Protein AF-0000000079786701 (afdb_homodimer)

pLDDT: mean 85.74, std 20.13, range [27.98, 98.62]

Foldseek 3Di:
DPPPPPPPPPPPPPPPLLPCPPVLVNLLVVQCVLPVVRPQWRALVSLVVVVCLLVPVNPQKHALVSQLVSCCVPPVSCNQVSNVVQCQLPPVPPRIHHPVSSVVVQVQLVPVPPRIRGSVSRSVVRSVVVVVSCVVRVVPVVD/DPPPPPPPPPPPPPPPQLPCPPVLVNLLVVQCVLPVVRPQWRALVSLVVVVCLLVPVNPQKHALVSQLVSCCVPPVSCNQVRNVVQCQLPPVPPRIHHPVSSVVVQVQLVPVPPRIRGSVSRSVVRSVVVVVSCVVRVVVVVD

Nearest PDB structures (foldseek):
  4jwq-assembly1_C  TM=7.000E-01  e=5.163E-02  Plasmodium berghei AN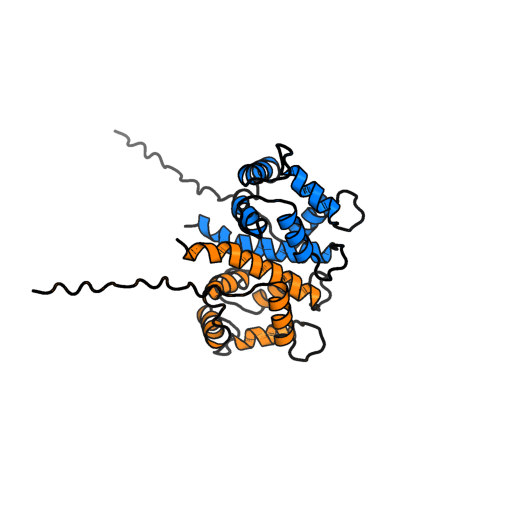KA
  3wht-assembly1_B  TM=6.500E-01  e=2.300E-01  Homo sapiens
  7eeb-assembly1_I  TM=4.963E-01  e=7.289E-02  Mus musculus
  1h4b-assembly1_A  TM=4.405E-01  e=3.454E-02  Betula pendula
  3k21-assembly1_A-2  TM=4.389E-01  e=1.029E-01  Plasmodium falciparum

Organism: Elysia chlorotica (NCBI:txid188477)

Solvent-accessible surface area (backbone atoms only — not comparable to full-atom values): 16176 Å² total; per-residue (Å²): 135,85,80,76,75,76,76,74,74,75,66,74,73,66,68,79,69,62,78,54,71,62,36,57,58,48,24,47,52,50,47,59,69,47,22,79,82,69,78,69,50,40,39,67,69,40,51,50,54,57,52,53,68,29,22,80,85,68,77,69,49,30,41,65,66,36,41,45,52,43,34,48,73,77,41,51,71,42,49,90,48,36,65,59,50,50,52,51,48,24,68,81,68,77,76,47,36,38,68,70,26,51,51,52,54,50,52,54,37,17,63,81,69,76,74,52,26,40,59,60,39,47,22,27,25,43,23,31,35,51,50,43,46,46,54,68,52,57,59,60,72,73,109,134,84,79,78,76,77,76,74,75,75,66,74,72,68,69,80,67,61,78,54,71,62,36,56,58,48,23,47,52,50,47,60,70,48,21,78,81,68,78,70,51,42,38,67,68,41,52,50,53,56,53,52,68,29,20,80,83,69,77,68,49,29,40,64,65,38,41,45,52,42,34,50,72,76,42,51,72,42,49,90,46,37,65,59,51,48,52,52,48,24,68,80,69,76,76,46,36,36,68,69,26,50,51,52,54,50,52,56,36,17,63,82,68,76,75,52,25,40,59,59,38,46,22,28,26,45,22,30,34,52,50,42,45,46,51,67,53,57,60,62,70,72,109

Structure (mmCIF, N/CA/C/O backbone):
data_AF-0000000079786701-model_v1
#
loop_
_entity.id
_entity.type
_entity.pdbx_description
1 polymer 'EF-hand domain-containing protein'
#
loop_
_atom_site.group_PDB
_atom_site.id
_atom_site.type_symbol
_atom_site.label_atom_id
_atom_site.label_alt_id
_atom_site.label_comp_id
_atom_site.label_asym_id
_atom_site.label_entity_id
_atom_site.label_seq_id
_atom_site.pdbx_PDB_ins_code
_atom_site.Cartn_x
_atom_site.Cartn_y
_atom_site.Cartn_z
_atom_site.occupancy
_atom_site.B_iso_or_equiv
_atom_site.auth_seq_id
_atom_site.auth_comp_id
_atom_site.auth_asym_id
_atom_site.auth_atom_id
_atom_site.pdbx_PDB_model_num
ATOM 1 N N . MET A 1 1 ? 54.281 -7.637 30.281 1 36.22 1 MET A N 1
ATOM 2 C CA . MET A 1 1 ? 53.406 -6.672 29.609 1 36.22 1 MET A CA 1
ATOM 3 C C . MET A 1 1 ? 52.094 -7.316 29.219 1 36.22 1 MET A C 1
ATOM 5 O O . MET A 1 1 ? 52.062 -8.25 28.406 1 36.22 1 MET A O 1
ATOM 9 N N . ASN A 1 2 ? 51.156 -7.484 30.156 1 42.94 2 ASN A N 1
ATOM 10 C CA . ASN A 1 2 ? 49.812 -8.062 30.047 1 42.94 2 ASN A CA 1
ATOM 11 C C . ASN A 1 2 ? 48.938 -7.285 29.062 1 42.94 2 ASN A C 1
ATOM 13 O O . ASN A 1 2 ? 48.719 -6.09 29.25 1 42.94 2 ASN A O 1
ATOM 17 N N . SER A 1 3 ? 48.938 -7.652 27.75 1 42.97 3 SER A N 1
ATOM 18 C CA . SER A 1 3 ? 48.062 -7.105 26.703 1 42.97 3 SER A CA 1
ATOM 19 C C . SER A 1 3 ? 46.594 -7.234 27.062 1 42.97 3 SER A C 1
ATOM 21 O O . SER A 1 3 ? 46.094 -8.344 27.25 1 42.97 3 SER A O 1
ATOM 23 N N . LEU A 1 4 ? 46.031 -6.281 27.781 1 43.69 4 LEU A N 1
ATOM 24 C CA . LEU A 1 4 ? 44.594 -6.152 28 1 43.69 4 LEU A CA 1
ATOM 25 C C . LEU A 1 4 ? 43.812 -6.168 26.688 1 43.69 4 LEU A C 1
ATOM 27 O O . LEU A 1 4 ? 44.031 -5.293 25.844 1 43.69 4 LEU A O 1
ATOM 31 N N . TYR A 1 5 ? 43.469 -7.363 26.203 1 43.34 5 TYR A N 1
ATOM 32 C CA . TYR A 1 5 ? 42.562 -7.477 25.078 1 43.34 5 TYR A CA 1
ATOM 33 C C . TYR A 1 5 ? 41.219 -6.824 25.406 1 43.34 5 TYR A C 1
ATOM 35 O O . TYR A 1 5 ? 40.594 -7.164 26.406 1 43.34 5 TYR A O 1
ATOM 43 N N . VAL A 1 6 ? 41 -5.539 25.141 1 40.78 6 VAL A N 1
ATOM 44 C CA . VAL A 1 6 ? 39.688 -4.93 25.141 1 40.78 6 VAL A CA 1
ATOM 45 C C . VAL A 1 6 ? 38.75 -5.688 24.188 1 40.78 6 VAL A C 1
ATOM 47 O O . VAL A 1 6 ? 39 -5.723 22.984 1 40.78 6 VAL A O 1
ATOM 50 N N . LEU A 1 7 ? 38.219 -6.758 24.672 1 39.03 7 LEU A N 1
ATOM 51 C CA . LEU A 1 7 ? 37.094 -7.371 23.938 1 39.03 7 LEU A CA 1
ATOM 52 C C . LEU A 1 7 ? 36.031 -6.348 23.641 1 39.03 7 LEU A C 1
ATOM 54 O O . LEU A 1 7 ? 35.375 -5.828 24.547 1 39.03 7 LEU A O 1
ATOM 58 N N . LEU A 1 8 ? 36.25 -5.57 22.609 1 38.69 8 LEU A N 1
ATOM 59 C CA . LEU A 1 8 ? 35.156 -4.734 22.094 1 38.69 8 LEU A CA 1
ATOM 60 C C . LEU A 1 8 ? 33.938 -5.578 21.766 1 38.69 8 LEU A C 1
ATOM 62 O O . LEU A 1 8 ? 33.969 -6.387 20.828 1 38.69 8 LEU A O 1
ATOM 66 N N . LEU A 1 9 ? 33.188 -5.93 22.781 1 36.59 9 LEU A N 1
ATOM 67 C CA . LEU A 1 9 ? 31.875 -6.508 22.516 1 36.59 9 LEU A CA 1
ATOM 68 C C . LEU A 1 9 ? 31.047 -5.602 21.594 1 36.59 9 LEU A C 1
ATOM 70 O O . LEU A 1 9 ? 30.719 -4.477 21.969 1 36.59 9 LEU A O 1
ATOM 74 N N . VAL A 1 10 ? 31.312 -5.68 20.328 1 40.16 10 VAL A N 1
ATOM 75 C CA . VAL A 1 10 ? 30.406 -5.078 19.359 1 40.16 10 VAL A CA 1
ATOM 76 C C . VAL A 1 10 ? 28.984 -5.574 19.625 1 40.16 10 VAL A C 1
ATOM 78 O O . VAL A 1 10 ? 28.672 -6.75 19.391 1 40.16 10 VAL A O 1
ATOM 81 N N . LEU A 1 11 ? 28.344 -5.102 20.656 1 38.28 11 LEU A N 1
ATOM 82 C CA . LEU A 1 11 ? 26.922 -5.367 20.781 1 38.28 11 LEU A CA 1
ATOM 83 C C . LEU A 1 11 ? 26.203 -5.051 19.469 1 38.28 11 LEU A C 1
ATOM 85 O O . LEU A 1 11 ? 26.438 -4.008 18.859 1 38.28 11 LEU A O 1
ATOM 89 N N . PRO A 1 12 ? 25.891 -6.047 18.719 1 39.12 12 PRO A N 1
ATOM 90 C CA . PRO A 1 12 ? 25.078 -5.715 17.547 1 39.12 12 PRO A CA 1
ATOM 91 C C . PRO A 1 12 ? 24 -4.684 17.844 1 39.12 12 PRO A C 1
ATOM 93 O O . PRO A 1 12 ? 23.312 -4.777 18.875 1 39.12 12 PRO A O 1
ATOM 96 N N . ALA A 1 13 ? 24.219 -3.463 17.578 1 38.66 13 ALA A N 1
ATOM 97 C CA . ALA A 1 13 ? 23.109 -2.504 17.578 1 38.66 13 ALA A CA 1
ATOM 98 C C . ALA A 1 13 ? 21.812 -3.168 17.172 1 38.66 13 ALA A C 1
ATOM 100 O O . ALA A 1 13 ? 21.688 -3.688 16.047 1 38.66 13 ALA A O 1
ATOM 101 N N . ALA A 1 14 ? 21.234 -3.797 18 1 39.03 14 ALA A N 1
ATOM 102 C CA . ALA A 1 14 ? 19.875 -4.234 17.688 1 39.03 14 ALA A CA 1
ATOM 103 C C . ALA A 1 14 ? 19.141 -3.193 16.844 1 39.03 14 ALA A C 1
ATOM 105 O O . ALA A 1 14 ? 18.969 -2.049 17.266 1 39.03 14 ALA A O 1
ATOM 106 N N . ALA A 1 15 ? 19.328 -3.15 15.672 1 45.16 15 ALA A N 1
ATOM 107 C CA . ALA A 1 15 ? 18.422 -2.338 14.875 1 45.16 15 ALA A CA 1
ATOM 108 C C . ALA A 1 15 ? 17.016 -2.355 15.461 1 45.16 15 ALA A C 1
ATOM 110 O O . ALA A 1 15 ? 16.453 -3.426 15.727 1 45.16 15 ALA A O 1
ATOM 111 N N . LEU A 1 16 ? 16.703 -1.586 16.469 1 44.22 16 LEU A N 1
ATOM 112 C CA . LEU A 1 16 ? 15.32 -1.495 16.953 1 44.22 16 LEU A CA 1
ATOM 113 C C . LEU A 1 16 ? 14.336 -1.661 15.805 1 44.22 16 LEU A C 1
ATOM 115 O O . LEU A 1 16 ? 14.203 -0.77 14.961 1 44.22 16 LEU A O 1
ATOM 119 N N . ALA A 1 17 ? 14.234 -2.877 15.305 1 53.47 17 ALA A N 1
ATOM 120 C CA . ALA A 1 17 ? 13.242 -3.277 14.312 1 53.47 17 ALA A CA 1
ATOM 121 C C . ALA A 1 17 ? 11.898 -2.619 14.586 1 53.47 17 ALA A C 1
ATOM 123 O O . ALA A 1 17 ? 11.422 -2.613 15.727 1 53.47 17 ALA A O 1
ATOM 124 N N . ILE A 1 18 ? 11.508 -1.43 13.977 1 59.81 18 ILE A N 1
ATOM 125 C CA . ILE A 1 18 ? 10.164 -0.871 14.055 1 59.81 18 ILE A CA 1
ATOM 126 C C . ILE A 1 18 ? 9.133 -1.998 14.023 1 59.81 18 ILE A C 1
ATOM 128 O O . ILE A 1 18 ? 9.141 -2.83 13.117 1 59.81 18 ILE A O 1
ATOM 132 N N . ASP A 1 19 ? 8.5 -2.225 15.133 1 80.38 19 ASP A N 1
ATOM 133 C CA . ASP A 1 19 ? 7.531 -3.316 15.188 1 80.38 19 ASP A CA 1
ATOM 134 C C . ASP A 1 19 ? 6.148 -2.844 14.75 1 80.38 19 ASP A C 1
ATOM 136 O O . ASP A 1 19 ? 5.293 -2.551 15.586 1 80.38 19 ASP A O 1
ATOM 140 N N . LEU A 1 20 ? 5.855 -2.709 13.477 1 87.56 20 LEU A N 1
ATOM 141 C CA . LEU A 1 20 ? 4.582 -2.273 12.914 1 87.56 20 LEU A CA 1
ATOM 142 C C . LEU A 1 20 ? 3.654 -3.463 12.688 1 87.56 20 LEU A C 1
ATOM 144 O O . LEU A 1 20 ? 2.453 -3.285 12.469 1 87.56 20 LEU A O 1
ATOM 148 N N . LYS A 1 21 ? 4.133 -4.605 12.906 1 86.69 21 LYS A N 1
ATOM 149 C CA . LYS A 1 21 ? 3.322 -5.793 12.648 1 86.69 21 LYS A CA 1
ATOM 150 C C . LYS A 1 21 ? 2.521 -6.191 13.883 1 86.69 21 LYS A C 1
ATOM 152 O O . LYS A 1 21 ? 2.986 -6.023 15.016 1 86.69 21 LYS A O 1
ATOM 157 N N . PRO A 1 22 ? 1.346 -6.754 13.711 1 90.12 22 PRO A N 1
ATOM 158 C CA . PRO A 1 22 ? 0.7 -6.863 12.398 1 90.12 22 PRO A CA 1
ATOM 159 C C . PRO A 1 22 ? 0.204 -5.516 11.875 1 90.12 22 PRO A C 1
ATOM 161 O O . PRO A 1 22 ? -0.358 -4.723 12.633 1 90.12 22 PRO A O 1
ATOM 164 N N . TYR A 1 23 ? 0.319 -5.242 10.68 1 91.62 23 TYR A N 1
ATOM 165 C CA . TYR A 1 23 ? 0.072 -3.939 10.07 1 91.62 23 TYR A CA 1
ATOM 166 C C . TYR A 1 23 ? -1.392 -3.539 10.219 1 91.62 23 TYR A C 1
ATOM 168 O O . TYR A 1 23 ? -1.705 -2.357 10.383 1 91.62 23 TYR A O 1
ATOM 176 N N . ASN A 1 24 ? -2.26 -4.531 10.172 1 91.25 24 ASN A N 1
ATOM 177 C CA . ASN A 1 24 ? -3.688 -4.242 10.266 1 91.25 24 ASN A CA 1
ATOM 178 C C . ASN A 1 24 ? -4.051 -3.65 11.625 1 91.25 24 ASN A C 1
ATOM 180 O O . ASN A 1 24 ? -4.93 -2.791 11.719 1 91.25 24 ASN A O 1
ATOM 184 N N . GLU A 1 25 ? -3.379 -4.082 12.672 1 92.44 25 GLU A N 1
ATOM 185 C CA . GLU A 1 25 ? -3.602 -3.529 14 1 92.44 25 GLU A CA 1
ATOM 186 C C . GLU A 1 25 ? -3.029 -2.119 14.117 1 92.44 25 GLU A C 1
ATOM 188 O O . GLU A 1 25 ? -3.641 -1.242 14.727 1 92.44 25 GLU A O 1
ATOM 193 N N . THR A 1 26 ? -1.89 -1.981 13.586 1 93.75 26 THR A N 1
ATOM 194 C CA . THR A 1 26 ? -1.298 -0.649 13.539 1 93.75 26 THR A CA 1
ATOM 195 C C . THR A 1 26 ? -2.217 0.328 12.812 1 93.75 26 THR A C 1
ATOM 197 O O . THR A 1 26 ? -2.465 1.435 13.297 1 93.75 26 THR A O 1
ATOM 200 N N . ALA A 1 27 ? -2.789 -0.078 11.711 1 95.56 27 ALA A N 1
ATOM 201 C CA . ALA A 1 27 ? -3.707 0.752 10.93 1 95.56 27 ALA A CA 1
ATOM 202 C C . ALA A 1 27 ? -4.969 1.067 11.727 1 95.56 27 ALA A C 1
ATOM 204 O O . ALA A 1 27 ? -5.484 2.186 11.672 1 95.56 27 ALA A O 1
ATOM 205 N N . HIS A 1 28 ? -5.414 0.09 12.445 1 94.56 28 HIS A N 1
ATOM 206 C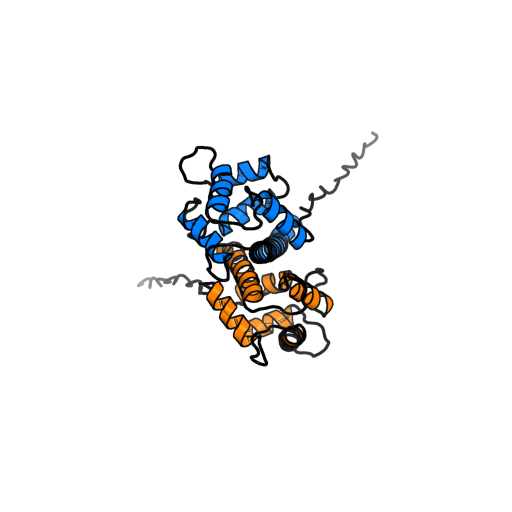 CA . HIS A 1 28 ? -6.594 0.285 13.281 1 94.56 28 HIS A CA 1
ATOM 207 C C . HIS A 1 28 ? -6.352 1.352 14.344 1 94.56 28 HIS A C 1
ATOM 209 O O . HIS A 1 28 ? -7.184 2.236 14.547 1 94.56 28 HIS A O 1
ATOM 215 N N . MET A 1 29 ? -5.242 1.28 14.992 1 94.88 29 MET A N 1
ATOM 216 C CA . MET A 1 29 ? -4.898 2.258 16.016 1 94.88 29 MET A CA 1
ATOM 217 C C . MET A 1 29 ? -4.75 3.652 15.422 1 94.88 29 MET A C 1
ATOM 219 O O . MET A 1 29 ? -5.195 4.637 16 1 94.88 29 MET A O 1
ATOM 223 N N . MET A 1 30 ? -4.141 3.703 14.297 1 96.38 30 MET A N 1
ATOM 224 C CA . MET A 1 30 ? -4 4.973 13.594 1 96.38 30 MET A CA 1
ATOM 225 C C . MET A 1 30 ? -5.367 5.574 13.281 1 96.38 30 MET A C 1
ATOM 227 O O . MET A 1 30 ? -5.551 6.789 13.375 1 96.38 30 MET A O 1
ATOM 231 N N . PHE A 1 31 ? -6.273 4.723 12.828 1 97.62 31 PHE A N 1
ATOM 232 C CA . PHE A 1 31 ? -7.625 5.188 12.539 1 97.62 31 PHE A CA 1
ATOM 233 C C . PHE A 1 31 ? -8.266 5.809 13.773 1 97.62 31 PHE A C 1
ATOM 235 O O . PHE A 1 31 ? -8.805 6.914 13.711 1 97.62 31 PHE A O 1
ATOM 242 N N . ILE A 1 32 ? -8.188 5.07 14.875 1 97.19 32 ILE A N 1
ATOM 243 C CA . ILE A 1 32 ? -8.773 5.535 16.125 1 97.19 32 ILE A CA 1
ATOM 244 C C . ILE A 1 32 ? -8.18 6.891 16.5 1 97.19 32 ILE A C 1
ATOM 246 O O . ILE A 1 32 ? -8.906 7.816 16.859 1 97.19 3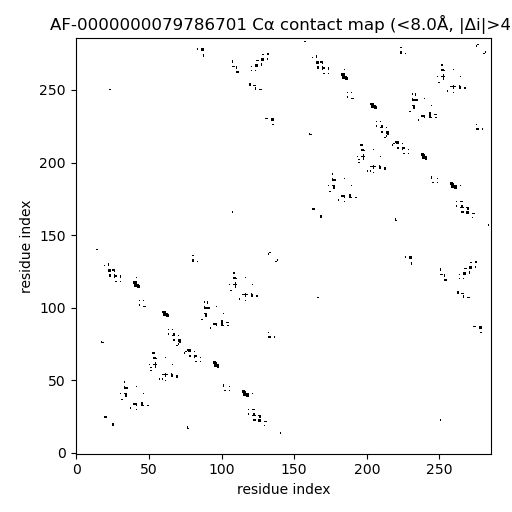2 ILE A O 1
ATOM 250 N N . GLU A 1 33 ? -6.879 7.051 16.375 1 95.75 33 GLU A N 1
ATOM 251 C CA . GLU A 1 33 ? -6.176 8.273 16.75 1 95.75 33 GLU A CA 1
ATOM 252 C C . GLU A 1 33 ? -6.531 9.422 15.82 1 95.75 33 GLU A C 1
ATOM 254 O O . GLU A 1 33 ? -6.5 10.586 16.219 1 95.75 33 GLU A O 1
ATOM 259 N N . SER A 1 34 ? -6.859 9.094 14.57 1 97.44 34 SER A N 1
ATOM 260 C CA . SER A 1 34 ? -7.098 10.133 13.578 1 97.44 34 SER A CA 1
ATOM 261 C C . SER A 1 34 ? -8.57 10.516 13.516 1 97.44 34 SER A C 1
ATOM 263 O O . SER A 1 34 ? -8.93 11.539 12.938 1 97.44 34 SER A O 1
ATOM 265 N N . ASP A 1 35 ? -9.422 9.617 14.016 1 98 35 ASP A N 1
ATOM 266 C CA . ASP A 1 35 ? -10.844 9.922 14.148 1 98 35 ASP A CA 1
ATOM 267 C C . ASP A 1 35 ? -11.094 10.844 15.336 1 98 35 ASP A C 1
ATOM 269 O O . ASP A 1 35 ? -11.586 10.398 16.375 1 98 35 ASP A O 1
ATOM 273 N N . PHE A 1 36 ? -10.906 12.086 15.117 1 97 36 PHE A N 1
ATOM 274 C CA . PHE A 1 36 ? -10.82 13.07 16.188 1 97 36 PHE A CA 1
ATOM 275 C C . PHE A 1 36 ? -12.164 13.219 16.906 1 97 36 PHE A C 1
ATOM 277 O O . PHE A 1 36 ? -12.211 13.484 18.109 1 97 36 PHE A O 1
ATOM 284 N N . ASN A 1 37 ? -13.266 13.062 16.203 1 97.75 37 ASN A N 1
ATOM 285 C CA . ASN A 1 37 ? -14.562 13.234 16.859 1 97.75 37 ASN A CA 1
ATOM 286 C C . ASN A 1 37 ? -15.172 11.891 17.25 1 97.75 37 ASN A C 1
ATOM 288 O O . ASN A 1 37 ? -16.328 11.828 17.672 1 97.75 37 ASN A O 1
ATOM 292 N N . SER A 1 38 ? -14.531 10.805 16.969 1 97.25 38 SER A N 1
ATOM 293 C CA . SER A 1 38 ? -14.859 9.453 17.406 1 97.25 38 SER A CA 1
ATOM 294 C C . SER A 1 38 ? -16.203 9.008 16.859 1 97.25 38 SER A C 1
ATOM 296 O O . SER A 1 38 ? -16.984 8.359 17.547 1 97.25 38 SER A O 1
ATOM 298 N N . ASP A 1 39 ? -16.562 9.367 15.586 1 97.75 39 ASP A N 1
ATOM 299 C CA . ASP A 1 39 ? -17.844 8.969 15.008 1 97.75 39 ASP A CA 1
ATOM 300 C C . ASP A 1 39 ? -17.672 7.766 14.086 1 97.75 39 ASP A C 1
ATOM 302 O O . ASP A 1 39 ? -18.609 7.383 13.375 1 97.75 39 ASP A O 1
ATOM 306 N N . GLY A 1 40 ? -16.484 7.289 13.969 1 96.5 40 GLY A N 1
ATOM 307 C CA . GLY A 1 40 ? -16.219 6.074 13.219 1 96.5 40 GLY A CA 1
ATOM 308 C C . GLY A 1 40 ? -15.945 6.332 11.75 1 96.5 40 GLY A C 1
ATOM 309 O O . GLY A 1 40 ? -15.922 5.398 10.938 1 96.5 40 GLY A O 1
ATOM 310 N N . MET A 1 41 ? -15.773 7.578 11.414 1 97.06 41 MET A N 1
ATOM 311 C CA . MET A 1 41 ? -15.461 7.977 10.047 1 97.06 41 MET A CA 1
ATOM 312 C C . MET A 1 41 ? -14.234 8.883 10 1 97.06 41 MET A C 1
ATOM 314 O O . MET A 1 41 ? -13.992 9.641 10.945 1 97.06 41 MET A O 1
ATOM 318 N N . PHE A 1 42 ? -13.414 8.695 8.992 1 98.25 42 PHE A N 1
ATOM 319 C CA . PHE A 1 42 ? -12.305 9.602 8.727 1 98.25 42 PHE A CA 1
ATOM 320 C C . PHE A 1 42 ? -12.648 10.57 7.605 1 98.25 42 PHE A C 1
ATOM 322 O O . PHE A 1 42 ? -12.812 10.164 6.457 1 98.25 42 PHE A O 1
ATOM 329 N N . THR A 1 43 ? -12.812 11.812 7.953 1 97.94 43 THR A N 1
ATOM 330 C CA . THR A 1 43 ? -13.266 12.836 7.016 1 97.94 43 THR A CA 1
ATOM 331 C C . THR A 1 43 ? -12.102 13.703 6.547 1 97.94 43 THR A C 1
ATOM 333 O O . THR A 1 43 ? -11.016 13.641 7.117 1 97.94 43 THR A O 1
ATOM 336 N N . ARG A 1 44 ? -12.43 14.477 5.5 1 97.5 44 ARG A N 1
ATOM 337 C CA . ARG A 1 44 ? -11.414 15.383 4.98 1 97.5 44 ARG A CA 1
ATOM 338 C C . ARG A 1 44 ? -11.008 16.406 6.035 1 97.5 44 ARG A C 1
ATOM 340 O O . ARG A 1 44 ? -9.836 16.781 6.125 1 97.5 44 ARG A O 1
ATOM 347 N N . ASP A 1 45 ? -11.93 16.875 6.832 1 97.12 45 ASP A N 1
ATOM 348 C CA . ASP A 1 45 ? -11.633 17.797 7.918 1 97.12 45 ASP A CA 1
ATOM 349 C C . ASP A 1 45 ? -10.656 17.188 8.914 1 97.12 45 ASP A C 1
ATOM 351 O O . ASP A 1 45 ? -9.75 17.859 9.414 1 97.12 45 ASP A O 1
ATOM 355 N N . GLU A 1 46 ? -10.859 15.906 9.234 1 98.31 46 GLU A N 1
ATOM 356 C CA . GLU A 1 46 ? -9.977 15.219 10.18 1 98.31 46 GLU A CA 1
ATOM 357 C C . GLU A 1 46 ? -8.586 15.023 9.594 1 98.31 46 GLU A C 1
ATOM 359 O O . GLU A 1 46 ? -7.586 15.125 10.305 1 98.31 46 GLU A O 1
ATOM 364 N N . LEU A 1 47 ? -8.539 14.797 8.266 1 98 47 LEU A N 1
ATOM 365 C CA . LEU A 1 47 ? -7.234 14.758 7.613 1 98 47 LEU A CA 1
ATOM 366 C C . LEU A 1 47 ? -6.531 16.109 7.719 1 98 47 LEU A C 1
ATOM 368 O O . LEU A 1 47 ? -5.328 16.156 7.973 1 98 47 LEU A O 1
ATOM 372 N N . ASP A 1 48 ? -7.281 17.203 7.543 1 97 48 ASP A N 1
ATOM 373 C CA . ASP A 1 48 ? -6.715 18.547 7.68 1 97 48 ASP A CA 1
ATOM 374 C C . ASP A 1 48 ? -6.117 18.75 9.07 1 97 48 ASP A C 1
ATOM 376 O O . ASP A 1 48 ? -5.059 19.359 9.211 1 97 48 ASP A O 1
ATOM 380 N N . MET A 1 49 ? -6.812 18.25 10.062 1 96.94 49 MET A N 1
ATOM 381 C CA . MET A 1 49 ? -6.328 18.375 11.43 1 96.94 49 MET A CA 1
ATOM 382 C C . MET A 1 49 ? -5.012 17.625 11.609 1 96.94 49 MET A C 1
ATOM 384 O O . MET A 1 49 ? -4.117 18.078 12.32 1 96.94 49 MET A O 1
ATOM 388 N N . VAL A 1 50 ? -4.895 16.422 11.039 1 97.25 50 VAL A N 1
ATOM 389 C CA . VAL A 1 50 ? -3.654 15.648 11.086 1 97.25 50 VAL A CA 1
ATOM 390 C C . VAL A 1 50 ? -2.508 16.484 10.516 1 97.25 50 VAL A C 1
ATOM 392 O O . VAL A 1 50 ? -1.467 16.641 11.156 1 97.25 50 VAL A O 1
ATOM 395 N N . PHE A 1 51 ? -2.697 17.062 9.383 1 97.06 51 PHE A N 1
ATOM 396 C CA . PHE A 1 51 ? -1.625 17.766 8.695 1 97.06 51 PHE A CA 1
ATOM 397 C C . PHE A 1 51 ? -1.332 19.094 9.367 1 97.06 51 PHE A C 1
ATOM 399 O O . PHE A 1 51 ? -0.211 19.609 9.297 1 97.06 51 PHE A O 1
ATOM 406 N N . LYS A 1 52 ? -2.344 19.734 9.969 1 96.44 52 LYS A N 1
ATOM 407 C CA . LYS A 1 52 ? -2.107 20.938 10.766 1 96.44 52 LYS A CA 1
ATOM 408 C C . LYS A 1 52 ? -1.12 20.656 11.898 1 96.44 52 LYS A C 1
ATOM 410 O O . LYS A 1 52 ? -0.317 21.531 12.25 1 96.44 52 LYS A O 1
ATOM 415 N N . GLY A 1 53 ? -1.202 19.453 12.414 1 96.25 53 GLY A N 1
ATOM 416 C CA . GLY A 1 53 ? -0.265 19.047 13.453 1 96.25 53 GLY A CA 1
ATOM 417 C C . GLY A 1 53 ? 1.177 19.031 12.984 1 96.25 53 GLY A C 1
ATOM 418 O O . GLY A 1 53 ? 2.094 19.281 13.766 1 96.25 53 GLY A O 1
ATOM 419 N N . TYR A 1 54 ? 1.341 18.75 11.742 1 97.69 54 TYR A N 1
ATOM 420 C CA . TYR A 1 54 ? 2.684 18.719 11.172 1 97.69 54 TYR A CA 1
ATOM 421 C C . TYR A 1 54 ? 3.201 20.141 10.938 1 97.69 54 TYR A C 1
ATOM 423 O O . TYR A 1 54 ? 4.414 20.359 10.938 1 97.69 54 TYR A O 1
ATOM 431 N N . ASP A 1 55 ? 2.338 21.047 10.57 1 97.88 55 ASP A N 1
ATOM 432 C CA . ASP A 1 55 ? 2.654 22.406 10.141 1 97.88 55 ASP A CA 1
ATOM 433 C C . ASP A 1 55 ? 2.996 23.297 11.328 1 97.88 55 ASP A C 1
ATOM 435 O O . ASP A 1 55 ? 2.195 24.141 11.727 1 97.88 55 ASP A O 1
ATOM 439 N N . THR A 1 56 ? 4.207 23.234 11.789 1 96.31 56 THR A N 1
ATOM 440 C CA . THR A 1 56 ? 4.617 23.844 13.055 1 96.31 56 THR A CA 1
ATOM 441 C C . THR A 1 56 ? 4.633 25.375 12.938 1 96.31 56 THR A C 1
ATOM 443 O O . THR A 1 56 ? 4.402 26.078 13.922 1 96.31 56 THR A O 1
ATOM 446 N N . ASN A 1 57 ? 4.891 25.969 11.758 1 97 57 ASN A N 1
ATOM 447 C CA . ASN A 1 57 ? 4.961 27.422 11.641 1 97 57 ASN A CA 1
ATOM 448 C C . ASN A 1 57 ? 3.641 28 11.148 1 97 57 ASN A C 1
ATOM 450 O O . ASN A 1 57 ? 3.531 29.219 10.945 1 97 57 ASN A O 1
ATOM 454 N N . GLY A 1 58 ? 2.629 27.203 10.812 1 96.38 58 GLY A N 1
ATOM 455 C CA . GLY A 1 58 ? 1.264 27.625 10.523 1 96.38 58 GLY A CA 1
ATOM 456 C C . GLY A 1 58 ? 1.114 28.281 9.172 1 96.38 58 GLY A C 1
ATOM 457 O O . GLY A 1 58 ? 0.17 29.047 8.953 1 96.38 58 GLY A O 1
ATOM 458 N N . ASP A 1 59 ? 2.039 28.031 8.188 1 96.88 59 ASP A N 1
ATOM 459 C CA . ASP A 1 59 ? 1.979 28.734 6.906 1 96.88 59 ASP A CA 1
ATOM 460 C C . ASP A 1 59 ? 1.158 27.953 5.887 1 96.88 59 ASP A C 1
ATOM 462 O O . ASP A 1 59 ? 1.107 28.312 4.711 1 96.88 59 ASP A O 1
ATOM 466 N N . GLY A 1 60 ? 0.645 26.859 6.266 1 95.38 60 GLY A N 1
ATOM 467 C CA . GLY A 1 60 ? -0.228 26.094 5.398 1 95.38 60 GLY A CA 1
ATOM 468 C C . GLY A 1 60 ? 0.521 25.094 4.539 1 95.38 60 GLY A C 1
ATOM 469 O O . GLY A 1 60 ? -0.09 24.344 3.773 1 95.38 60 GLY A O 1
ATOM 470 N N . ARG A 1 61 ? 1.786 25.094 4.723 1 96.56 61 ARG A N 1
ATOM 471 C CA . ARG A 1 61 ? 2.641 24.141 4.043 1 96.56 61 ARG A CA 1
ATOM 472 C C . ARG A 1 61 ? 3.473 23.344 5.039 1 96.56 61 ARG A C 1
ATOM 474 O O . ARG A 1 61 ? 3.947 23.891 6.039 1 96.56 61 ARG A O 1
ATOM 481 N N . VAL A 1 62 ? 3.537 22.016 4.758 1 98.56 62 VAL A N 1
ATOM 482 C CA . VAL A 1 62 ? 4.359 21.172 5.617 1 98.56 62 VAL A CA 1
ATOM 483 C C . VAL A 1 62 ? 5.66 20.828 4.902 1 98.56 62 VAL A C 1
ATOM 485 O O . VAL A 1 62 ? 5.648 20.172 3.855 1 98.56 62 VAL A O 1
ATOM 488 N N . THR A 1 63 ? 6.766 21.312 5.434 1 98.25 63 THR A N 1
ATOM 489 C CA . THR A 1 63 ? 8.07 20.953 4.875 1 98.25 63 THR A CA 1
ATOM 490 C C . THR A 1 63 ? 8.5 19.578 5.355 1 98.25 63 THR A C 1
ATOM 492 O O . THR A 1 63 ? 7.941 19.047 6.324 1 98.25 63 THR A O 1
ATOM 495 N N . ARG A 1 64 ? 9.453 19 4.633 1 98.25 64 ARG A N 1
ATOM 496 C CA . ARG A 1 64 ? 10.016 17.719 5.059 1 98.25 64 ARG A CA 1
ATOM 497 C C . ARG A 1 64 ? 10.531 17.797 6.492 1 98.25 64 ARG A C 1
ATOM 499 O O . ARG A 1 64 ? 10.328 16.875 7.281 1 98.25 64 ARG A O 1
ATOM 506 N N . HIS A 1 65 ? 11.203 18.891 6.781 1 98.19 65 HIS A N 1
ATOM 507 C CA . HIS A 1 65 ? 11.734 19.078 8.125 1 98.19 65 HIS A CA 1
ATOM 508 C C . HIS A 1 65 ? 10.617 19.094 9.164 1 98.19 65 HIS A C 1
ATOM 510 O O . HIS A 1 65 ? 10.727 18.453 10.211 1 98.19 65 HIS A O 1
ATOM 516 N N . GLU A 1 66 ? 9.57 19.797 8.883 1 98.62 66 GLU A N 1
ATOM 517 C CA . GLU A 1 66 ? 8.438 19.844 9.805 1 98.62 66 GLU A CA 1
ATOM 518 C C . GLU A 1 66 ? 7.863 18.438 10.039 1 98.62 66 GLU A C 1
ATOM 520 O O . GLU A 1 66 ? 7.613 18.047 11.18 1 98.62 66 GLU A O 1
ATOM 525 N N . TYR A 1 67 ? 7.691 17.75 8.992 1 98.56 67 TYR A N 1
ATOM 526 C CA . TYR A 1 67 ? 7.086 16.438 9.094 1 98.56 67 TYR A CA 1
ATOM 527 C C . TYR A 1 67 ? 7.996 15.477 9.852 1 98.56 67 TYR A C 1
ATOM 529 O O . TYR A 1 67 ? 7.559 14.797 10.781 1 98.56 67 TYR A O 1
ATOM 537 N N . THR A 1 68 ? 9.281 15.414 9.453 1 98 68 THR A N 1
ATOM 538 C CA . THR A 1 68 ? 10.188 14.445 10.062 1 98 68 THR A CA 1
ATOM 539 C C . THR A 1 68 ? 10.445 14.797 11.523 1 98 68 THR A C 1
ATOM 541 O O . THR A 1 68 ? 10.625 13.906 12.359 1 98 68 THR A O 1
ATOM 544 N N . SER A 1 69 ? 10.445 16.109 11.867 1 98.06 69 SER A N 1
ATOM 545 C CA . SER A 1 69 ? 10.562 16.516 13.266 1 98.06 69 SER A CA 1
ATOM 546 C C . SER A 1 69 ? 9.352 16.078 14.078 1 98.06 69 SER A C 1
ATOM 548 O O . SER A 1 69 ? 9.492 15.625 15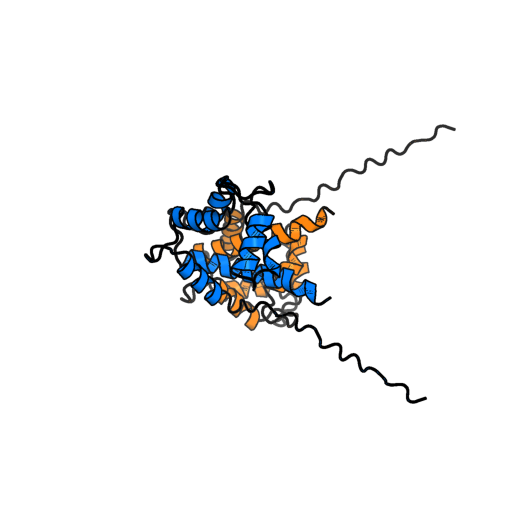.211 1 98.06 69 SER A O 1
ATOM 550 N N . TYR A 1 70 ? 8.172 16.234 13.484 1 97.56 70 TYR A N 1
ATOM 551 C CA . TYR A 1 70 ? 6.945 15.781 14.141 1 97.56 70 TYR A CA 1
ATOM 552 C C . TYR A 1 70 ? 7 14.281 14.422 1 97.56 70 TYR A C 1
ATOM 554 O O . TYR A 1 70 ? 6.676 13.836 15.523 1 97.56 70 TYR A O 1
ATOM 562 N N . VAL A 1 71 ? 7.414 13.531 13.422 1 96.5 71 VAL A N 1
ATOM 563 C CA . VAL A 1 71 ? 7.5 12.086 13.547 1 96.5 71 VAL A CA 1
ATOM 564 C C . VAL A 1 71 ? 8.469 11.719 14.672 1 96.5 71 VAL A C 1
ATOM 566 O O . VAL A 1 71 ? 8.156 10.898 15.531 1 96.5 71 VAL A O 1
ATOM 569 N N . ASP A 1 72 ? 9.586 12.352 14.703 1 96.12 72 ASP A N 1
ATOM 570 C CA . ASP A 1 72 ? 10.602 12.07 15.703 1 96.12 72 ASP A CA 1
ATOM 571 C C . ASP A 1 72 ? 10.078 12.336 17.109 1 96.12 72 ASP A C 1
ATOM 573 O O . ASP A 1 72 ? 10.414 11.609 18.062 1 96.12 72 ASP A O 1
ATOM 577 N N . LEU A 1 73 ? 9.289 13.32 17.234 1 95.75 73 LEU A N 1
ATOM 578 C CA . LEU A 1 73 ? 8.789 13.734 18.547 1 95.75 73 LEU A CA 1
ATOM 579 C C . LEU A 1 73 ? 7.621 12.859 18.984 1 95.75 73 LEU A C 1
ATOM 581 O O . LEU A 1 73 ? 7.531 12.477 20.156 1 95.75 73 LEU A O 1
ATOM 585 N N . HIS A 1 74 ? 6.73 12.477 18.109 1 93.88 74 HIS A N 1
ATOM 586 C CA . HIS A 1 74 ? 5.457 11.891 18.516 1 93.88 74 HIS A CA 1
ATOM 587 C C . HIS A 1 74 ? 5.418 10.398 18.188 1 93.88 74 HIS A C 1
ATOM 589 O O . HIS A 1 74 ? 4.699 9.641 18.844 1 93.88 74 HIS A O 1
ATOM 595 N N . THR A 1 75 ? 6.09 10.008 17.141 1 92.12 75 THR A N 1
ATOM 596 C CA . THR A 1 75 ? 6.105 8.609 16.719 1 92.12 75 THR A CA 1
ATOM 597 C C . THR A 1 75 ? 7.508 8.195 16.281 1 92.12 75 THR A C 1
ATOM 599 O O . THR A 1 75 ? 7.719 7.82 15.117 1 92.12 75 THR A O 1
ATOM 602 N N . PRO A 1 76 ? 8.461 8.117 17.219 1 91.38 76 PRO A N 1
ATOM 603 C CA . PRO A 1 76 ? 9.852 7.855 16.859 1 91.38 76 PRO A CA 1
ATOM 604 C C . PRO A 1 76 ? 10.055 6.5 16.188 1 91.38 76 PRO A C 1
ATOM 606 O O . PRO A 1 76 ? 11.031 6.305 15.453 1 91.38 76 PRO A O 1
ATOM 609 N N . THR A 1 77 ? 9.156 5.586 16.359 1 87.81 77 THR A N 1
ATOM 610 C CA . THR A 1 77 ? 9.234 4.27 15.742 1 87.81 77 THR A CA 1
ATOM 611 C C . THR A 1 77 ? 9.172 4.387 14.219 1 87.81 77 THR A C 1
ATOM 613 O O . THR A 1 77 ? 9.586 3.475 13.5 1 87.81 77 THR A O 1
ATOM 616 N N . LEU A 1 78 ? 8.695 5.512 13.719 1 92.25 78 LEU A N 1
ATOM 617 C CA . LEU A 1 78 ? 8.562 5.711 12.281 1 92.25 78 LEU A CA 1
ATOM 618 C C . LEU A 1 78 ? 9.719 6.547 11.734 1 92.25 78 LEU A C 1
ATOM 620 O O . LEU A 1 78 ? 9.719 6.918 10.562 1 92.25 78 LEU A O 1
ATOM 624 N N . HIS A 1 79 ? 10.727 6.785 12.547 1 92.12 79 HIS A N 1
ATOM 625 C CA . HIS A 1 79 ? 11.836 7.637 12.141 1 92.12 79 HIS A CA 1
ATOM 626 C C . HIS A 1 79 ? 12.43 7.176 10.812 1 92.12 79 HIS A C 1
ATOM 628 O O . HIS A 1 79 ? 12.586 7.973 9.883 1 92.12 79 HIS A O 1
ATOM 634 N N . ASP A 1 80 ? 12.656 5.855 10.695 1 90.06 80 ASP A N 1
ATOM 635 C CA . ASP A 1 80 ? 13.352 5.312 9.531 1 90.06 80 ASP A CA 1
ATOM 636 C C . ASP A 1 80 ? 12.477 5.395 8.281 1 90.06 80 ASP A C 1
ATOM 638 O O . ASP A 1 80 ? 12.977 5.32 7.16 1 90.06 80 ASP A O 1
ATOM 642 N N . LEU A 1 81 ? 11.195 5.539 8.469 1 93.12 81 LEU A N 1
ATOM 643 C CA . LEU A 1 81 ? 10.273 5.516 7.336 1 93.12 81 LEU A CA 1
ATOM 644 C C . LEU A 1 81 ? 9.766 6.918 7.02 1 93.12 81 LEU A C 1
ATOM 646 O O . LEU A 1 81 ? 9.102 7.129 6.004 1 93.12 81 LEU A O 1
ATOM 650 N N . SER A 1 82 ? 10.148 7.895 7.801 1 95.31 82 SER A N 1
ATOM 651 C CA . SER A 1 82 ? 9.508 9.203 7.742 1 95.31 82 SER A CA 1
ATOM 652 C C . SER A 1 82 ? 9.789 9.898 6.414 1 95.31 82 SER A C 1
ATOM 654 O O . SER A 1 82 ? 8.914 10.562 5.855 1 95.31 82 SER A O 1
ATOM 656 N N . HIS A 1 83 ? 10.977 9.742 5.852 1 94.81 83 HIS A N 1
ATOM 657 C CA . HIS A 1 83 ? 11.297 10.391 4.586 1 94.81 83 HIS A CA 1
ATOM 658 C C . HIS A 1 83 ? 10.547 9.75 3.426 1 94.81 83 HIS A C 1
ATOM 660 O O . HIS A 1 83 ? 10.07 10.445 2.527 1 94.81 83 HIS A O 1
ATOM 666 N N . ALA A 1 84 ? 10.453 8.43 3.438 1 93.5 84 ALA A N 1
ATOM 667 C CA . ALA A 1 84 ? 9.695 7.73 2.406 1 93.5 84 ALA A CA 1
ATOM 668 C C . ALA A 1 84 ? 8.211 8.07 2.49 1 93.5 84 ALA A C 1
ATOM 670 O O . ALA A 1 84 ? 7.551 8.242 1.466 1 93.5 84 ALA A O 1
ATOM 671 N N . LEU A 1 85 ? 7.688 8.148 3.721 1 95.88 85 LEU A N 1
ATOM 672 C CA . LEU A 1 85 ? 6.297 8.531 3.918 1 95.88 85 LEU A CA 1
ATOM 673 C C . LEU A 1 85 ? 6.039 9.938 3.379 1 95.88 85 LEU A C 1
ATOM 675 O O . LEU A 1 85 ? 5.035 10.172 2.701 1 95.88 85 LEU A O 1
ATOM 679 N N . TYR A 1 86 ? 6.973 10.852 3.656 1 97.31 86 TYR A N 1
ATOM 680 C CA . TYR A 1 86 ? 6.852 12.203 3.129 1 97.31 86 TYR A CA 1
ATOM 681 C C . TYR A 1 86 ? 6.781 12.195 1.606 1 97.31 86 TYR A C 1
ATOM 683 O O . TYR A 1 86 ? 5.965 12.906 1.013 1 97.31 86 TYR A O 1
ATOM 691 N N . ASP A 1 87 ? 7.617 11.391 0.99 1 95.12 87 ASP A N 1
ATOM 692 C CA . ASP A 1 87 ? 7.641 11.305 -0.467 1 95.12 87 ASP A CA 1
ATOM 693 C C . ASP A 1 87 ? 6.32 10.758 -1.008 1 95.12 87 ASP A C 1
ATOM 695 O O . ASP A 1 87 ? 5.855 11.18 -2.068 1 95.12 87 ASP A O 1
ATOM 699 N N . ILE A 1 88 ? 5.754 9.859 -0.341 1 94.56 88 ILE A N 1
ATOM 700 C CA . ILE A 1 88 ? 4.484 9.258 -0.749 1 94.56 88 ILE A CA 1
ATOM 701 C C . ILE A 1 88 ? 3.359 10.273 -0.591 1 94.56 88 ILE A C 1
ATOM 703 O O . ILE A 1 88 ? 2.457 10.352 -1.43 1 94.56 88 ILE A O 1
ATOM 707 N N . TYR A 1 89 ? 3.414 11.102 0.503 1 96.94 89 TYR A N 1
ATOM 708 C CA . TYR A 1 89 ? 2.412 12.133 0.718 1 96.94 89 TYR A CA 1
ATOM 709 C C . TYR A 1 89 ? 2.523 13.227 -0.337 1 96.94 89 TYR A C 1
ATOM 711 O O . TYR A 1 89 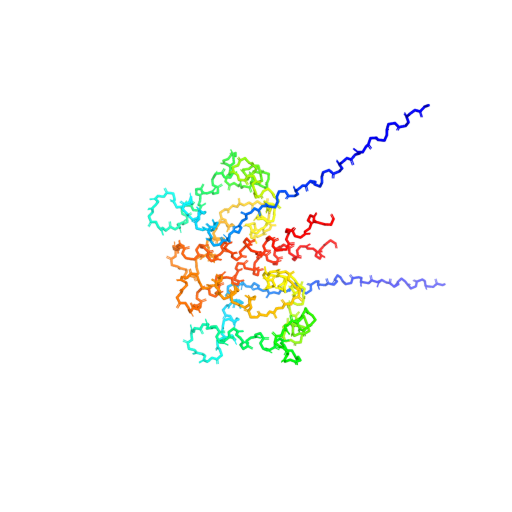? 1.515 13.805 -0.757 1 96.94 89 TYR A O 1
ATOM 719 N N . ASP A 1 90 ? 3.791 13.562 -0.689 1 96.5 90 ASP A N 1
ATOM 720 C CA . ASP A 1 90 ? 4.055 14.609 -1.673 1 96.5 90 ASP A CA 1
ATOM 721 C C . ASP A 1 90 ? 3.725 14.125 -3.084 1 96.5 90 ASP A C 1
ATOM 723 O O . ASP A 1 90 ? 4.625 13.891 -3.891 1 96.5 90 ASP A O 1
ATOM 727 N N . SER A 1 91 ? 2.498 14.125 -3.422 1 90.81 91 SER A N 1
ATOM 728 C CA . SER A 1 91 ? 1.96 13.461 -4.609 1 90.81 91 SER A CA 1
ATOM 729 C C . SER A 1 91 ? 2.436 14.148 -5.887 1 90.81 91 SER A C 1
ATOM 731 O O . SER A 1 91 ? 2.576 13.508 -6.926 1 90.81 91 SER A O 1
ATOM 733 N N . ASP A 1 92 ? 2.652 15.43 -5.867 1 91.38 92 ASP A N 1
ATOM 734 C CA . ASP A 1 92 ? 3.07 16.125 -7.082 1 91.38 92 ASP A CA 1
ATOM 735 C C . ASP A 1 92 ? 4.574 16.391 -7.074 1 91.38 92 ASP A C 1
ATOM 737 O O . ASP A 1 92 ? 5.086 17.094 -7.938 1 91.38 92 ASP A O 1
ATOM 741 N N . ASN A 1 93 ? 5.289 15.977 -6.074 1 92.44 93 ASN A N 1
ATOM 742 C CA . ASN A 1 93 ? 6.742 16.016 -5.957 1 92.44 93 ASN A CA 1
ATOM 743 C C . ASN A 1 93 ? 7.27 17.453 -5.996 1 92.44 93 ASN A C 1
ATOM 745 O O . ASN A 1 93 ? 8.289 17.719 -6.637 1 92.44 93 ASN A O 1
ATOM 749 N N . ASP A 1 94 ? 6.562 18.359 -5.348 1 95.31 94 ASP A N 1
ATOM 750 C CA . ASP A 1 94 ? 7.016 19.75 -5.352 1 95.31 94 ASP A CA 1
ATOM 751 C C . ASP A 1 94 ? 7.695 20.109 -4.031 1 95.31 94 ASP A C 1
ATOM 753 O O . ASP A 1 94 ? 7.848 21.281 -3.707 1 95.31 94 ASP A O 1
ATOM 757 N N . HIS A 1 95 ? 7.988 19.078 -3.15 1 94.62 95 HIS A N 1
ATOM 758 C CA . HIS A 1 95 ? 8.82 19.156 -1.954 1 94.62 95 HIS A CA 1
ATOM 759 C C . HIS A 1 95 ? 8.102 19.906 -0.835 1 94.62 95 HIS A C 1
ATOM 761 O O . HIS A 1 95 ? 8.75 20.438 0.07 1 94.62 95 HIS A O 1
ATOM 767 N N . HIS A 1 96 ? 6.867 20.094 -0.874 1 96.12 96 HIS A N 1
ATOM 768 C CA . HIS A 1 96 ? 6.059 20.5 0.272 1 96.12 96 HIS A CA 1
ATOM 769 C C . HIS A 1 96 ? 4.695 19.828 0.245 1 96.12 96 HIS A C 1
ATOM 771 O O . HIS A 1 96 ? 4.219 19.406 -0.816 1 96.12 96 HIS A O 1
ATOM 777 N N . LEU A 1 97 ? 4.113 19.609 1.379 1 98.38 97 LEU A N 1
ATOM 778 C CA . LEU A 1 97 ? 2.756 19.094 1.49 1 98.38 97 LEU A CA 1
ATOM 779 C C . LEU A 1 97 ? 1.751 20.219 1.684 1 98.38 97 LEU A C 1
ATOM 781 O O . LEU A 1 97 ? 1.931 21.078 2.553 1 98.38 97 LEU A O 1
ATOM 785 N N . ASP A 1 98 ? 0.797 20.312 0.841 1 97.31 98 ASP A N 1
ATOM 786 C CA . ASP A 1 98 ? -0.278 21.297 0.945 1 97.31 98 ASP A CA 1
ATOM 787 C C . ASP A 1 98 ? -1.632 20.656 0.632 1 97.31 98 ASP A C 1
ATOM 789 O O . ASP A 1 98 ? -1.756 19.438 0.597 1 97.31 98 ASP A O 1
ATOM 793 N N . LYS A 1 99 ? -2.59 21.484 0.474 1 95.75 99 LYS A N 1
ATOM 794 C CA . LYS A 1 99 ? -3.963 21.016 0.322 1 95.75 99 LYS A CA 1
ATOM 795 C C . LYS A 1 99 ? -4.09 20.062 -0.871 1 95.75 99 LYS A C 1
ATOM 797 O O . LYS A 1 99 ? -4.852 19.094 -0.823 1 95.75 99 LYS A O 1
ATOM 802 N N . HIS A 1 100 ? -3.428 20.375 -1.943 1 96.19 100 HIS A N 1
ATOM 803 C CA . HIS A 1 100 ? -3.473 19.516 -3.117 1 96.19 100 HIS A CA 1
ATOM 804 C C . HIS A 1 100 ? -3.039 18.094 -2.773 1 96.19 100 HIS A C 1
ATOM 806 O O . HIS A 1 100 ? -3.703 17.125 -3.156 1 96.19 100 HIS A O 1
ATOM 812 N N . ASP A 1 101 ? -1.937 17.906 -2.027 1 97.5 101 ASP A N 1
ATOM 813 C CA . ASP A 1 101 ? -1.428 16.609 -1.611 1 97.5 101 ASP A CA 1
ATOM 814 C C . ASP A 1 101 ? -2.416 15.898 -0.682 1 97.5 101 ASP A C 1
ATOM 816 O O . ASP A 1 101 ? -2.648 14.695 -0.812 1 97.5 101 ASP A O 1
ATOM 820 N N . TYR A 1 102 ? -3.068 16.688 0.202 1 96.94 102 TYR A N 1
ATOM 821 C CA . TYR A 1 102 ? -4.035 16.125 1.142 1 96.94 102 TYR A CA 1
ATOM 822 C C . TYR A 1 102 ? -5.25 15.57 0.408 1 96.94 102 TYR A C 1
ATOM 824 O O . TYR A 1 102 ? -5.738 14.484 0.746 1 96.94 102 TYR A O 1
ATOM 832 N N . ASP A 1 103 ? -5.66 16.328 -0.553 1 95.69 103 ASP A N 1
ATOM 833 C CA . ASP A 1 103 ? -6.824 15.914 -1.33 1 95.69 103 ASP A CA 1
ATOM 834 C C . ASP A 1 103 ? -6.562 14.594 -2.051 1 95.69 103 ASP A C 1
ATOM 836 O O . ASP A 1 103 ? -7.422 13.711 -2.064 1 95.69 103 ASP A O 1
ATOM 840 N N . LEU A 1 104 ? -5.422 14.516 -2.613 1 93.88 104 LEU A N 1
ATOM 841 C CA . LEU A 1 104 ? -5.082 13.305 -3.355 1 93.88 104 LEU A CA 1
ATOM 842 C C . LEU A 1 104 ? -4.941 12.109 -2.414 1 93.88 104 LEU A C 1
ATOM 844 O O . LEU A 1 104 ? -5.383 11.008 -2.732 1 93.88 104 LEU A O 1
ATOM 848 N N . LEU A 1 105 ? -4.309 12.289 -1.283 1 95.56 105 LEU A N 1
ATOM 849 C CA . LEU A 1 105 ? -4.199 11.234 -0.281 1 95.56 105 LEU A CA 1
ATOM 850 C C . LEU A 1 105 ? -5.582 10.758 0.156 1 95.56 105 LEU A C 1
ATOM 852 O O . LEU A 1 105 ? -5.828 9.547 0.227 1 95.56 105 LEU A O 1
ATOM 856 N N . PHE A 1 106 ? -6.445 11.711 0.423 1 97.12 106 PHE A N 1
ATOM 857 C CA . PHE A 1 106 ? -7.801 11.391 0.854 1 97.12 106 PHE A CA 1
ATOM 858 C C . PHE A 1 106 ? -8.539 10.594 -0.219 1 97.12 106 PHE A C 1
ATOM 860 O O . PHE A 1 106 ? -9.164 9.578 0.076 1 97.12 106 PHE A O 1
ATOM 867 N N . ALA A 1 107 ? -8.422 11.039 -1.441 1 93.69 107 ALA A N 1
ATOM 868 C CA . ALA A 1 107 ? -9.094 10.383 -2.562 1 93.69 107 ALA A CA 1
ATOM 869 C C . ALA A 1 107 ? -8.594 8.961 -2.75 1 93.69 107 ALA A C 1
ATOM 871 O O . ALA A 1 107 ? -9.359 8.07 -3.135 1 93.69 107 ALA A O 1
ATOM 872 N N . THR A 1 108 ? -7.363 8.766 -2.504 1 92.81 108 THR A N 1
ATOM 873 C CA . THR A 1 108 ? -6.781 7.438 -2.652 1 92.81 108 THR A CA 1
ATOM 874 C C . THR A 1 108 ? -7.379 6.465 -1.639 1 92.81 108 THR A C 1
ATOM 876 O O . THR A 1 108 ? -7.641 5.305 -1.961 1 92.81 108 THR A O 1
ATOM 879 N N . MET A 1 109 ? -7.594 6.906 -0.458 1 94.5 109 MET A N 1
ATOM 880 C CA . MET A 1 109 ? -8.164 6.059 0.585 1 94.5 109 MET A CA 1
ATOM 881 C C . MET A 1 109 ? -9.664 5.875 0.381 1 94.5 109 MET A C 1
ATOM 883 O O . MET A 1 109 ? -10.203 4.805 0.659 1 94.5 109 MET A O 1
ATOM 887 N N . ASP A 1 110 ? -10.273 6.973 -0.086 1 93.31 110 ASP A N 1
ATOM 888 C CA . ASP A 1 110 ? -11.711 6.953 -0.301 1 93.31 110 ASP A CA 1
ATOM 889 C C . ASP A 1 110 ? -12.07 6.195 -1.578 1 93.31 110 ASP A C 1
ATOM 891 O O . ASP A 1 110 ? -12.484 6.801 -2.57 1 93.31 110 ASP A O 1
ATOM 895 N N . ALA A 1 111 ? -12.086 4.945 -1.501 1 82.06 111 ALA A N 1
ATOM 896 C CA . ALA A 1 111 ? -12.141 4.055 -2.658 1 82.06 111 ALA A CA 1
ATOM 897 C C . ALA A 1 111 ? -13.484 4.18 -3.379 1 82.06 111 ALA A C 1
ATOM 899 O O . ALA A 1 111 ? -13.555 4.02 -4.602 1 82.06 111 ALA A O 1
ATOM 900 N N . ASP A 1 112 ? -14.516 4.402 -2.637 1 84.12 112 ASP A N 1
ATOM 901 C CA . ASP A 1 112 ? -15.812 4.465 -3.295 1 84.12 112 ASP A CA 1
ATOM 902 C C . ASP A 1 112 ? -16.188 5.91 -3.617 1 84.12 112 ASP A C 1
ATOM 904 O O . ASP A 1 112 ? -17.297 6.172 -4.09 1 84.12 112 ASP A O 1
ATOM 908 N N . SER A 1 113 ? -15.352 6.859 -3.266 1 90.62 113 SER A N 1
ATOM 909 C CA . SER A 1 113 ? -15.477 8.273 -3.611 1 90.62 113 SER A CA 1
ATOM 910 C C . SER A 1 113 ? -16.781 8.859 -3.066 1 90.62 113 SER A C 1
ATOM 912 O O . SER A 1 113 ? -17.453 9.641 -3.748 1 90.62 113 SER A O 1
ATOM 914 N N . ASP A 1 114 ? -17.156 8.445 -1.896 1 93.19 114 ASP A N 1
ATOM 915 C CA . ASP A 1 114 ? -18.391 8.977 -1.317 1 93.19 114 ASP A CA 1
ATOM 916 C C . ASP A 1 114 ? -18.094 10.109 -0.333 1 93.19 114 ASP A C 1
ATOM 918 O O . ASP A 1 114 ? -18.984 10.578 0.368 1 93.19 114 ASP A O 1
ATOM 922 N N . GLY A 1 115 ? -16.875 10.461 -0.213 1 94.62 115 GLY A N 1
ATOM 923 C CA . GLY A 1 115 ? -16.484 11.609 0.59 1 94.62 115 GLY A CA 1
ATOM 924 C C . GLY A 1 115 ? -16.156 11.242 2.027 1 94.62 115 GLY A C 1
ATOM 925 O O . GLY A 1 115 ? -15.875 12.125 2.844 1 94.62 115 GLY A O 1
ATOM 926 N N . ILE A 1 116 ? -16.281 10.008 2.344 1 95.94 116 ILE A N 1
ATOM 927 C CA . ILE A 1 116 ? -15.953 9.508 3.676 1 95.94 116 ILE A CA 1
ATOM 928 C C . ILE A 1 116 ? -14.992 8.32 3.562 1 95.94 116 ILE A C 1
ATOM 930 O O . ILE A 1 116 ? -15.172 7.453 2.701 1 95.94 116 ILE A O 1
ATOM 934 N N . VAL A 1 117 ? -13.938 8.328 4.328 1 96.88 117 VAL A N 1
ATOM 935 C CA . VAL A 1 117 ? -13.078 7.156 4.449 1 96.88 117 VAL A CA 1
ATOM 936 C C . VAL A 1 117 ? -13.523 6.312 5.645 1 96.88 117 VAL A C 1
ATOM 938 O O . VAL A 1 117 ? -13.32 6.703 6.797 1 96.88 117 VAL A O 1
ATOM 941 N N . GLN A 1 118 ? -14.125 5.234 5.328 1 94.38 118 GLN A N 1
ATOM 942 C CA . GLN A 1 118 ? -14.516 4.316 6.398 1 94.38 118 GLN A CA 1
ATOM 943 C C . GLN A 1 118 ? -13.289 3.621 6.992 1 94.38 118 GLN A C 1
ATOM 945 O O . GLN A 1 118 ? -12.203 3.65 6.406 1 94.38 118 GLN A O 1
ATOM 950 N N . GLU A 1 119 ? -13.523 3.066 8.18 1 95 119 GLU A N 1
ATOM 951 C CA . GLU A 1 119 ? -12.414 2.412 8.867 1 95 119 GLU A CA 1
ATOM 952 C C . GLU A 1 119 ? -11.766 1.348 7.984 1 95 119 GLU A C 1
ATOM 954 O O . GLU A 1 119 ? -10.539 1.243 7.926 1 95 119 GLU A O 1
ATOM 959 N N . MET A 1 120 ? -12.594 0.618 7.336 1 91.56 120 MET A N 1
ATOM 960 C CA . MET A 1 120 ? -12.07 -0.473 6.512 1 91.56 120 MET A CA 1
ATOM 961 C C . MET A 1 120 ? -11.203 0.064 5.379 1 91.56 120 MET A C 1
ATOM 963 O O . MET A 1 120 ? -10.133 -0.48 5.102 1 91.56 120 MET A O 1
ATOM 967 N N . GLU A 1 121 ? -11.641 1.097 4.699 1 93.38 121 GLU A N 1
ATOM 968 C CA . GLU A 1 121 ? -10.859 1.732 3.643 1 93.38 121 GLU A CA 1
ATOM 969 C C . GLU A 1 121 ? -9.523 2.23 4.176 1 93.38 121 GLU A C 1
ATOM 971 O O . GLU A 1 121 ? -8.477 2.004 3.559 1 93.38 121 GLU A O 1
ATOM 976 N N . PHE A 1 122 ? -9.633 2.846 5.332 1 96.75 122 PHE A N 1
ATOM 977 C CA . PHE A 1 122 ? -8.445 3.371 6.008 1 96.75 122 PHE A CA 1
ATOM 978 C C . PHE A 1 122 ? -7.461 2.254 6.316 1 96.75 122 PHE A C 1
ATOM 980 O O . PHE A 1 122 ? -6.277 2.352 5.98 1 96.75 122 PHE A O 1
ATOM 987 N N . ARG A 1 123 ? -7.879 1.199 6.863 1 94.62 123 ARG A N 1
ATOM 988 C CA . ARG A 1 123 ? -7.035 0.105 7.328 1 94.62 123 ARG A CA 1
ATOM 989 C C . ARG A 1 123 ? -6.367 -0.61 6.16 1 94.62 123 ARG A C 1
ATOM 991 O O . ARG A 1 123 ? -5.195 -0.977 6.238 1 94.62 123 ARG A O 1
ATOM 998 N N . ILE A 1 124 ? -7.109 -0.813 5.113 1 94.38 124 ILE A N 1
ATOM 999 C CA . ILE A 1 124 ? -6.539 -1.484 3.949 1 94.38 124 ILE A CA 1
ATOM 1000 C C . ILE A 1 124 ? -5.395 -0.647 3.379 1 94.38 124 ILE A C 1
ATOM 1002 O O . ILE A 1 124 ? -4.312 -1.169 3.105 1 94.38 124 ILE A O 1
ATOM 1006 N N . TYR A 1 125 ? -5.656 0.63 3.234 1 96.38 125 TYR A N 1
ATOM 1007 C CA . TYR A 1 125 ? -4.656 1.524 2.664 1 96.38 125 TYR A CA 1
ATOM 1008 C C . TYR A 1 125 ? -3.367 1.49 3.477 1 96.38 125 TYR A C 1
ATOM 1010 O O . TYR A 1 125 ? -2.287 1.262 2.928 1 96.38 125 TYR A O 1
ATOM 1018 N N . TRP A 1 126 ? -3.461 1.661 4.723 1 96.5 126 TRP A N 1
ATOM 1019 C CA . TRP A 1 126 ? -2.281 1.793 5.57 1 96.5 126 TRP A CA 1
ATOM 1020 C C . TRP A 1 126 ? -1.6 0.443 5.77 1 96.5 126 TRP A C 1
ATOM 1022 O O . TRP A 1 126 ? -0.376 0.372 5.906 1 96.5 126 TRP A O 1
ATOM 1032 N N . THR A 1 127 ? -2.369 -0.661 5.84 1 94.44 127 THR A N 1
ATOM 1033 C CA . THR A 1 127 ? -1.777 -1.992 5.895 1 94.44 127 THR A CA 1
ATOM 1034 C C . THR A 1 127 ? -0.892 -2.242 4.68 1 94.44 127 THR A C 1
ATOM 1036 O O . THR A 1 127 ? 0.25 -2.688 4.816 1 94.44 127 THR A O 1
ATOM 1039 N N . ALA A 1 128 ? -1.428 -1.919 3.479 1 94.44 128 ALA A N 1
ATOM 1040 C CA . ALA A 1 128 ? -0.667 -2.092 2.244 1 94.44 128 ALA A CA 1
ATOM 1041 C C . ALA A 1 128 ? 0.569 -1.196 2.232 1 94.44 128 ALA A C 1
ATOM 1043 O O . ALA A 1 128 ? 1.664 -1.645 1.884 1 94.44 128 ALA A O 1
ATOM 1044 N N . LEU A 1 129 ? 0.406 0.015 2.617 1 95.31 129 LEU A N 1
ATOM 1045 C CA . LEU A 1 129 ? 1.483 0.999 2.57 1 95.31 129 LEU A CA 1
ATOM 1046 C C . LEU A 1 129 ? 2.609 0.618 3.525 1 95.31 129 LEU A C 1
ATOM 1048 O O . LEU A 1 129 ? 3.775 0.56 3.125 1 95.31 129 LEU A O 1
ATOM 1052 N N . TYR A 1 130 ? 2.312 0.345 4.812 1 93.5 130 TYR A N 1
ATOM 1053 C CA . TYR A 1 130 ? 3.338 0.018 5.797 1 93.5 130 TYR A CA 1
ATOM 1054 C C . TYR A 1 130 ? 4.004 -1.312 5.469 1 93.5 130 TYR A C 1
ATOM 1056 O O . TYR A 1 130 ? 5.219 -1.461 5.625 1 93.5 130 TYR A O 1
ATOM 1064 N N . GLY A 1 131 ? 3.168 -2.254 5.074 1 90.56 131 GLY A N 1
ATOM 1065 C CA . GLY A 1 131 ? 3.758 -3.521 4.668 1 90.56 131 GLY A CA 1
ATOM 1066 C C . GLY A 1 131 ? 4.777 -3.377 3.555 1 90.56 131 GLY A C 1
ATOM 1067 O O . GLY A 1 131 ? 5.887 -3.906 3.65 1 90.56 131 GLY A O 1
ATOM 1068 N N . SER A 1 132 ? 4.402 -2.68 2.561 1 90.81 132 SER A N 1
ATOM 1069 C CA . SER A 1 132 ? 5.289 -2.471 1.421 1 90.81 132 SER A CA 1
ATOM 1070 C C . SER A 1 132 ? 6.516 -1.657 1.818 1 90.81 132 SER A C 1
ATOM 1072 O O . SER A 1 132 ? 7.641 -2.002 1.452 1 90.81 132 SER A O 1
ATOM 1074 N N . LEU A 1 133 ? 6.363 -0.606 2.545 1 91.31 133 LEU A N 1
ATOM 1075 C CA . LEU A 1 133 ? 7.461 0.266 2.947 1 91.31 133 LEU A CA 1
ATOM 1076 C C . LEU A 1 133 ? 8.469 -0.491 3.805 1 91.31 133 LEU A C 1
ATOM 1078 O O . LEU A 1 133 ? 9.68 -0.345 3.619 1 91.31 133 LEU A O 1
ATOM 1082 N N . GLU A 1 134 ? 7.934 -1.192 4.746 1 89 134 GLU A N 1
ATOM 1083 C CA . GLU A 1 134 ? 8.836 -1.939 5.613 1 89 134 GLU A CA 1
ATOM 1084 C C . GLU A 1 134 ? 9.609 -2.992 4.828 1 89 134 GLU A C 1
ATOM 1086 O O . GLU A 1 134 ? 10.789 -3.242 5.105 1 89 134 GLU A O 1
ATOM 1091 N N . THR A 1 135 ? 8.938 -3.629 3.932 1 87.38 135 THR A N 1
ATOM 1092 C CA . THR A 1 135 ? 9.586 -4.656 3.121 1 87.38 135 THR A CA 1
ATOM 1093 C C . THR A 1 135 ? 10.68 -4.047 2.254 1 87.38 135 THR A C 1
ATOM 1095 O O . THR A 1 135 ? 11.781 -4.594 2.166 1 87.38 135 THR A O 1
ATOM 1098 N N . VAL A 1 136 ? 10.414 -2.98 1.625 1 82.5 136 VAL A N 1
ATOM 1099 C CA . VAL A 1 136 ? 11.336 -2.379 0.664 1 82.5 136 VAL A CA 1
ATOM 1100 C C . VAL A 1 136 ? 12.414 -1.589 1.404 1 82.5 136 VAL A C 1
ATOM 1102 O O . VAL A 1 136 ? 13.57 -1.551 0.975 1 82.5 136 VAL A O 1
ATOM 1105 N N . HIS A 1 137 ? 12.109 -0.867 2.396 1 73.12 137 HIS A N 1
ATOM 1106 C CA . HIS A 1 137 ? 13.055 -0.044 3.15 1 73.12 137 HIS A CA 1
ATOM 1107 C C . HIS A 1 137 ? 13.664 -0.826 4.309 1 73.12 137 HIS A C 1
ATOM 1109 O O . HIS A 1 137 ? 14.789 -0.543 4.727 1 73.12 137 HIS A O 1
ATOM 1115 N N . GLY A 1 138 ? 12.938 -1.481 5.023 1 61.25 138 GLY A N 1
ATOM 1116 C CA . GLY A 1 138 ? 13.477 -2.172 6.184 1 61.25 138 GLY A CA 1
ATOM 1117 C C . GLY A 1 138 ? 14.672 -3.051 5.855 1 61.25 138 GLY A C 1
ATOM 1118 O O . GLY A 1 138 ? 15.492 -3.334 6.727 1 61.25 138 GLY A O 1
ATOM 1119 N N . HIS A 1 139 ? 14.805 -3.688 4.688 1 52.59 139 HIS A N 1
ATOM 1120 C CA . HIS A 1 139 ? 15.992 -4.469 4.352 1 52.59 139 HIS A CA 1
ATOM 1121 C C . HIS A 1 139 ? 17.219 -3.572 4.199 1 52.59 139 HIS A C 1
ATOM 1123 O O . HIS A 1 139 ? 18.344 -4.055 4.215 1 52.59 139 HIS A O 1
ATOM 1129 N N . GLY A 1 140 ? 17.25 -2.418 4.004 1 42 140 GLY A N 1
ATOM 1130 C CA . GLY A 1 140 ? 18.438 -1.602 3.822 1 42 140 GLY A CA 1
ATOM 1131 C C . GLY A 1 140 ? 19.328 -1.55 5.055 1 42 140 GLY A C 1
ATOM 1132 O O . GLY A 1 140 ? 20.469 -1.112 4.988 1 42 140 GLY A O 1
ATOM 1133 N N . SER A 1 141 ? 18.859 -1.506 6.172 1 37.53 141 SER A N 1
ATOM 1134 C CA . SER A 1 141 ? 19.828 -1.365 7.25 1 37.53 141 SER A CA 1
ATOM 1135 C C . SER A 1 141 ? 20.625 -2.652 7.449 1 37.53 141 S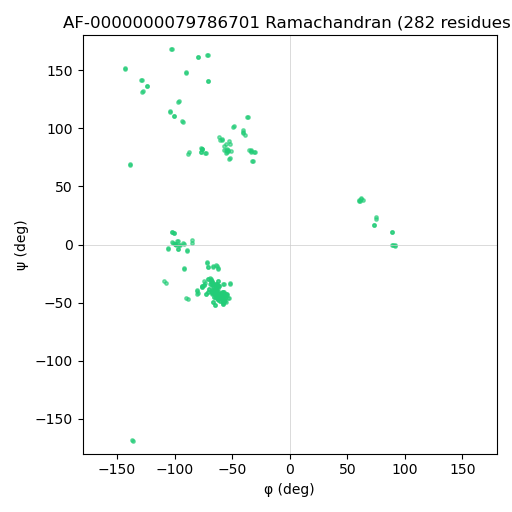ER A C 1
ATOM 1137 O O . SER A 1 141 ? 21.5 -2.717 8.312 1 37.53 141 SER A O 1
ATOM 1139 N N . HIS A 1 142 ? 20.266 -3.684 6.98 1 32 142 HIS A N 1
ATOM 1140 C CA . HIS A 1 142 ? 21.141 -4.809 7.293 1 32 142 HIS A CA 1
ATOM 1141 C C . HIS A 1 142 ? 22.297 -4.895 6.312 1 32 142 HIS A C 1
ATOM 1143 O O . HIS A 1 142 ? 23.125 -5.812 6.395 1 32 142 HIS A O 1
ATOM 1149 N N . VAL A 1 143 ? 22.469 -4.012 5.387 1 28.17 143 VAL A N 1
ATOM 1150 C CA . VAL A 1 143 ? 23.812 -4.215 4.852 1 28.17 143 VAL A CA 1
ATOM 1151 C C . VAL A 1 143 ? 24.844 -3.648 5.828 1 28.17 143 VAL A C 1
ATOM 1153 O O . VAL A 1 143 ? 24.625 -2.596 6.43 1 28.17 143 VAL A O 1
ATOM 1156 N N . MET B 1 1 ? 43.094 16.641 -42.531 1 35.75 1 MET B N 1
ATOM 1157 C CA . MET B 1 1 ? 42.594 15.586 -41.656 1 35.75 1 MET B CA 1
ATOM 1158 C C . MET B 1 1 ? 41.312 16.031 -40.938 1 35.75 1 MET B C 1
ATOM 1160 O O . MET B 1 1 ? 41.344 16.984 -40.156 1 35.75 1 MET B O 1
ATOM 1164 N N . ASN B 1 2 ? 40.125 15.984 -41.594 1 43.31 2 ASN B N 1
ATOM 1165 C CA . ASN B 1 2 ? 38.781 16.359 -41.125 1 43.31 2 ASN B CA 1
ATOM 1166 C C . ASN B 1 2 ? 38.344 15.516 -39.938 1 43.31 2 ASN B C 1
ATOM 1168 O O . ASN B 1 2 ? 38.312 14.289 -40.031 1 43.31 2 ASN B O 1
ATOM 1172 N N . SER B 1 3 ? 38.594 15.984 -38.688 1 43.16 3 SER B N 1
ATOM 1173 C CA . SER B 1 3 ? 38.156 15.391 -37.406 1 43.16 3 SER B CA 1
ATOM 1174 C C . SER B 1 3 ? 36.625 15.25 -37.375 1 43.16 3 SER B C 1
ATOM 1176 O O . SER B 1 3 ? 35.906 16.25 -37.469 1 43.16 3 SER B O 1
ATOM 1178 N N . LEU B 1 4 ? 36.031 14.18 -37.906 1 43.34 4 LEU B N 1
ATOM 1179 C CA . LEU B 1 4 ? 34.625 13.805 -37.75 1 43.34 4 LEU B CA 1
ATOM 1180 C C . LEU B 1 4 ? 34.25 13.758 -36.281 1 43.34 4 LEU B C 1
ATOM 1182 O O . LEU B 1 4 ? 34.812 12.969 -35.5 1 43.34 4 LEU B O 1
ATOM 1186 N N . TYR B 1 5 ? 33.812 14.914 -35.75 1 42.88 5 TYR B N 1
ATOM 1187 C CA . TYR B 1 5 ? 33.188 14.922 -34.438 1 42.88 5 TYR B CA 1
ATOM 1188 C C . TYR B 1 5 ? 31.969 14.031 -34.406 1 42.88 5 TYR B C 1
ATOM 1190 O O . TYR B 1 5 ? 31.047 14.203 -35.219 1 42.88 5 TYR B O 1
ATOM 1198 N N . VAL B 1 6 ? 32.062 12.75 -34.062 1 40.56 6 VAL B N 1
ATOM 1199 C CA . VAL B 1 6 ? 30.906 11.922 -33.719 1 40.56 6 VAL B CA 1
ATOM 1200 C C . VAL B 1 6 ? 30.125 12.547 -32.562 1 40.56 6 VAL B C 1
ATOM 1202 O O . VAL B 1 6 ? 30.656 12.664 -31.469 1 40.56 6 VAL B O 1
ATOM 1205 N N . LEU B 1 7 ? 29.312 13.492 -32.906 1 38.31 7 LEU B N 1
ATOM 1206 C CA . LEU B 1 7 ? 28.344 13.938 -31.891 1 38.31 7 LEU B CA 1
ATOM 1207 C C . LEU B 1 7 ? 27.531 12.758 -31.359 1 38.31 7 LEU B C 1
ATOM 1209 O O . LEU B 1 7 ? 26.781 12.117 -32.094 1 38.31 7 LEU B O 1
ATOM 1213 N N . LEU B 1 8 ? 28.109 12.062 -30.422 1 37.47 8 LEU B N 1
ATOM 1214 C CA . LEU B 1 8 ? 27.344 11.078 -29.672 1 37.47 8 LEU B CA 1
ATOM 1215 C C . LEU B 1 8 ? 26.109 11.719 -29.031 1 37.47 8 LEU B C 1
ATOM 1217 O O . LEU B 1 8 ? 26.25 12.547 -28.125 1 37.47 8 LEU B O 1
ATOM 1221 N N . LEU B 1 9 ? 25.094 11.914 -29.812 1 36.34 9 LEU B N 1
ATOM 1222 C CA . LEU B 1 9 ? 23.812 12.297 -29.219 1 36.34 9 LEU B CA 1
ATOM 1223 C C . LEU B 1 9 ? 23.391 11.305 -28.141 1 36.34 9 LEU B C 1
ATOM 1225 O O . LEU B 1 9 ? 23.156 10.125 -28.422 1 36.34 9 LEU B O 1
ATOM 1229 N N . VAL B 1 10 ? 23.922 11.461 -26.969 1 39.38 10 VAL B N 1
ATOM 1230 C CA . VAL B 1 10 ? 23.375 10.75 -25.828 1 39.38 10 VAL B CA 1
ATOM 1231 C C . VAL B 1 10 ? 21.859 11 -25.734 1 39.38 10 VAL B C 1
ATOM 1233 O O . VAL B 1 10 ? 21.438 12.109 -25.422 1 39.38 10 VAL B O 1
ATOM 1236 N N . LEU B 1 11 ? 21.109 10.406 -26.594 1 38.03 11 LEU B N 1
ATOM 1237 C CA . LEU B 1 11 ? 19.672 10.422 -26.375 1 38.03 11 LEU B CA 1
ATOM 1238 C C . LEU B 1 11 ? 19.344 10 -24.938 1 38.03 11 LEU B C 1
ATOM 1240 O O . LEU B 1 11 ? 19.875 9.016 -24.438 1 38.03 11 LEU B O 1
ATOM 1244 N N . PRO B 1 12 ? 19.062 10.938 -24.094 1 38.53 12 PRO B N 1
ATOM 1245 C CA . PRO B 1 12 ? 18.625 10.477 -22.781 1 38.53 12 PRO B CA 1
ATOM 1246 C C . PRO B 1 12 ? 17.688 9.266 -22.844 1 38.53 12 PRO B C 1
ATOM 1248 O O . PRO B 1 12 ? 16.781 9.227 -23.688 1 38.53 12 PRO B O 1
ATOM 1251 N N . ALA B 1 13 ? 18.172 8.133 -22.656 1 38.94 13 ALA B N 1
ATOM 1252 C CA . ALA B 1 13 ? 17.297 6.98 -22.422 1 38.94 13 ALA B CA 1
ATOM 1253 C C . ALA B 1 13 ? 16 7.398 -21.734 1 38.94 13 ALA B C 1
ATOM 1255 O O . ALA B 1 13 ? 16.031 7.926 -20.625 1 38.94 13 ALA B O 1
ATOM 1256 N N . ALA B 1 14 ? 15.141 7.891 -22.422 1 39.16 14 ALA B N 1
ATOM 1257 C CA . ALA B 1 14 ? 13.828 8.047 -21.812 1 39.16 14 ALA B CA 1
ATOM 1258 C C . ALA B 1 14 ? 13.539 6.91 -20.828 1 39.16 14 ALA B C 1
ATOM 1260 O O . ALA B 1 14 ? 13.539 5.742 -21.219 1 39.16 14 ALA B O 1
ATOM 1261 N N . ALA B 1 15 ? 14.008 6.996 -19.719 1 44.91 15 ALA B N 1
ATOM 1262 C CA . ALA B 1 15 ? 13.5 6.039 -18.75 1 44.91 15 ALA B CA 1
ATOM 1263 C C . ALA B 1 15 ? 12.031 5.719 -19 1 44.91 15 ALA B C 1
ATOM 1265 O O . ALA B 1 15 ? 11.195 6.625 -19.094 1 44.91 15 ALA B O 1
ATOM 1266 N N . LEU B 1 16 ? 11.656 4.852 -19.953 1 44.97 16 LEU B N 1
ATOM 1267 C CA . LEU B 1 16 ? 10.266 4.426 -20.094 1 44.97 16 LEU B CA 1
ATOM 1268 C C . LEU B 1 16 ? 9.57 4.391 -18.734 1 44.97 16 LEU B C 1
ATOM 1270 O O . LEU B 1 16 ? 9.844 3.51 -17.922 1 44.97 16 LEU B O 1
ATOM 1274 N N . ALA B 1 17 ? 9.312 5.543 -18.203 1 53.44 17 ALA B N 1
ATOM 1275 C CA . ALA B 1 17 ? 8.531 5.738 -16.984 1 53.44 17 ALA B CA 1
ATOM 1276 C C . ALA B 1 17 ? 7.328 4.801 -16.953 1 53.44 17 ALA B C 1
ATOM 1278 O O . ALA B 1 17 ? 6.617 4.652 -17.938 1 53.44 17 ALA B O 1
ATOM 1279 N N . ILE B 1 18 ? 7.359 3.584 -16.297 1 60.16 18 ILE B N 1
ATOM 1280 C CA . ILE B 1 18 ? 6.184 2.754 -16.062 1 60.16 18 ILE B CA 1
ATOM 1281 C C . ILE B 1 18 ? 4.973 3.643 -15.781 1 60.16 18 ILE B C 1
ATOM 1283 O O . ILE B 1 18 ? 5.016 4.492 -14.883 1 60.16 18 ILE B O 1
ATOM 1287 N N . ASP B 1 19 ? 4.082 3.682 -16.688 1 80.56 19 ASP B N 1
ATOM 1288 C CA . ASP B 1 19 ? 2.924 4.551 -16.516 1 80.56 19 ASP B CA 1
ATOM 1289 C C . ASP B 1 19 ? 1.802 3.826 -15.781 1 80.56 19 ASP B C 1
ATOM 1291 O O . ASP B 1 19 ? 0.846 3.357 -16.406 1 80.56 19 ASP B O 1
ATOM 1295 N N . LEU B 1 20 ? 1.85 3.672 -14.477 1 87.75 20 LEU B N 1
ATOM 1296 C CA . LEU B 1 20 ? 0.856 3.01 -13.641 1 87.75 20 LEU B CA 1
ATOM 1297 C C . LEU B 1 20 ? -0.211 3.996 -13.18 1 87.75 20 LEU B C 1
ATOM 1299 O O . LEU B 1 20 ? -1.269 3.59 -12.688 1 87.75 20 LEU B O 1
ATOM 1303 N N . LYS B 1 21 ? -0.023 5.203 -13.492 1 86.69 21 LYS B N 1
ATOM 1304 C CA . LYS B 1 21 ? -0.968 6.211 -13.016 1 86.69 21 LYS B CA 1
ATOM 1305 C C . LYS B 1 21 ? -2.102 6.414 -14.023 1 86.69 21 LYS B C 1
ATOM 1307 O O . LYS B 1 21 ? -1.89 6.324 -15.234 1 86.69 21 LYS B O 1
ATOM 1312 N N . PRO B 1 22 ? -3.303 6.734 -13.562 1 90.06 22 PRO B N 1
ATOM 1313 C CA . PRO B 1 22 ? -3.629 6.746 -12.141 1 90.06 22 PRO B CA 1
ATOM 1314 C C . PRO B 1 22 ? -3.711 5.344 -11.539 1 90.06 22 PRO B C 1
ATOM 1316 O O . PRO B 1 22 ? -4.266 4.434 -12.164 1 90.06 22 PRO B O 1
ATOM 1319 N N . TYR B 1 23 ? -3.266 5.129 -10.422 1 91.69 23 TYR B N 1
ATOM 1320 C CA . TYR B 1 23 ? -3.1 3.818 -9.797 1 91.69 23 TYR B CA 1
ATOM 1321 C C . TYR B 1 23 ? -4.445 3.133 -9.602 1 91.69 23 TYR B C 1
ATOM 1323 O O . TYR B 1 23 ? -4.551 1.91 -9.727 1 91.69 23 TYR B O 1
ATOM 1331 N N . ASN B 1 24 ? -5.453 3.926 -9.328 1 91.25 24 ASN B N 1
ATOM 1332 C CA . ASN B 1 24 ? -6.777 3.361 -9.094 1 91.25 24 ASN B CA 1
ATOM 1333 C C . ASN B 1 24 ? -7.328 2.678 -10.344 1 91.25 24 ASN B C 1
ATOM 1335 O O . ASN B 1 24 ? -8.016 1.659 -10.25 1 91.25 24 ASN B O 1
ATOM 1339 N N . GLU B 1 25 ? -7.016 3.203 -11.516 1 92.44 25 GLU B N 1
ATOM 1340 C CA . GLU B 1 25 ? -7.43 2.584 -12.773 1 92.44 25 GLU B CA 1
ATOM 1341 C C . GLU B 1 25 ? -6.633 1.313 -13.047 1 92.44 25 GLU B C 1
ATOM 1343 O O . GLU B 1 25 ? -7.184 0.318 -13.516 1 92.44 25 GLU B O 1
ATOM 1348 N N . THR B 1 26 ? -5.391 1.417 -12.789 1 93.88 26 THR B N 1
ATOM 1349 C CA . THR B 1 26 ? -4.559 0.228 -12.914 1 93.88 26 THR B CA 1
ATOM 1350 C C . THR B 1 26 ? -5.07 -0.893 -12.016 1 93.88 26 THR B C 1
ATOM 1352 O O . THR B 1 26 ? -5.199 -2.037 -12.453 1 93.88 26 THR B O 1
ATOM 1355 N N . ALA B 1 27 ? -5.43 -0.581 -10.805 1 95.56 27 ALA B N 1
ATOM 1356 C CA . ALA B 1 27 ? -5.957 -1.559 -9.859 1 95.56 27 ALA B CA 1
ATOM 1357 C C . ALA B 1 27 ? -7.285 -2.137 -10.344 1 95.56 27 ALA B C 1
ATOM 1359 O O . ALA B 1 27 ? -7.539 -3.334 -10.195 1 95.56 27 ALA B O 1
ATOM 1360 N N . HIS B 1 28 ? -8.078 -1.286 -10.914 1 94.56 28 HIS B N 1
ATOM 1361 C CA . HIS B 1 28 ? -9.359 -1.732 -11.445 1 94.56 28 HIS B CA 1
ATOM 1362 C C . HIS B 1 28 ? -9.164 -2.752 -12.562 1 94.56 28 HIS B C 1
ATOM 1364 O O . HIS B 1 28 ? -9.828 -3.791 -12.586 1 94.56 28 HIS B O 1
ATOM 1370 N N . MET B 1 29 ? -8.266 -2.477 -13.453 1 94.88 29 MET B N 1
ATOM 1371 C CA . MET B 1 29 ? -7.992 -3.391 -14.555 1 94.88 29 MET B CA 1
ATOM 1372 C C . MET B 1 29 ? -7.434 -4.711 -14.039 1 94.88 29 MET B C 1
ATOM 1374 O O . MET B 1 29 ? -7.805 -5.781 -14.531 1 94.88 29 MET B O 1
ATOM 1378 N N . MET B 1 30 ? -6.566 -4.621 -13.094 1 96.5 30 MET B N 1
ATOM 1379 C CA . MET B 1 30 ? -6.02 -5.82 -12.477 1 96.5 30 MET B CA 1
ATOM 1380 C C . MET B 1 30 ? -7.129 -6.676 -11.867 1 96.5 30 MET B C 1
ATOM 1382 O O . MET B 1 30 ? -7.086 -7.902 -11.945 1 96.5 30 MET B O 1
ATOM 1386 N N . PHE B 1 31 ? -8.055 -6.008 -11.203 1 97.62 31 PHE B N 1
ATOM 1387 C CA . PHE B 1 31 ? -9.188 -6.723 -10.609 1 97.62 31 PHE B CA 1
ATOM 1388 C C . PHE B 1 31 ? -9.961 -7.484 -11.68 1 97.62 31 PHE B C 1
ATOM 1390 O O . PHE B 1 31 ? -10.242 -8.672 -11.523 1 97.62 31 PHE B O 1
ATOM 1397 N N . ILE B 1 32 ? -10.297 -6.777 -12.75 1 97.12 32 ILE B N 1
ATOM 1398 C CA . ILE B 1 32 ? -11.055 -7.375 -13.836 1 97.12 32 ILE B CA 1
ATOM 1399 C C . ILE B 1 32 ? -10.305 -8.594 -14.383 1 97.12 32 ILE B C 1
ATOM 1401 O O . ILE B 1 32 ? -10.898 -9.656 -14.586 1 97.12 32 ILE B O 1
ATOM 1405 N N . GLU B 1 33 ? -9.008 -8.492 -14.562 1 95.81 33 GLU B N 1
ATOM 1406 C CA . GLU B 1 33 ? -8.188 -9.555 -15.125 1 95.81 33 GLU B CA 1
ATOM 1407 C C . GLU B 1 33 ? -8.07 -10.734 -14.164 1 95.81 33 GLU B C 1
ATOM 1409 O O . GLU B 1 33 ? -7.898 -11.875 -14.586 1 95.81 33 GLU B O 1
ATOM 1414 N N . SER B 1 34 ? -8.156 -10.438 -12.867 1 97.5 34 SER B N 1
ATOM 1415 C CA . SER B 1 34 ? -7.945 -11.477 -11.867 1 97.5 34 SER B CA 1
ATOM 1416 C C . SER B 1 34 ? -9.258 -12.148 -11.477 1 97.5 34 SER B C 1
ATOM 1418 O O . SER B 1 34 ? -9.258 -13.203 -10.844 1 97.5 34 SER B O 1
ATOM 1420 N N . ASP B 1 35 ? -10.352 -11.453 -11.734 1 98.06 35 ASP B N 1
ATOM 1421 C CA . ASP B 1 35 ? -11.68 -12.031 -11.531 1 98.06 35 ASP B CA 1
ATOM 1422 C C . ASP B 1 35 ? -12.023 -13.016 -12.648 1 98.06 35 ASP B C 1
ATOM 1424 O O . ASP B 1 35 ? -12.82 -12.695 -13.53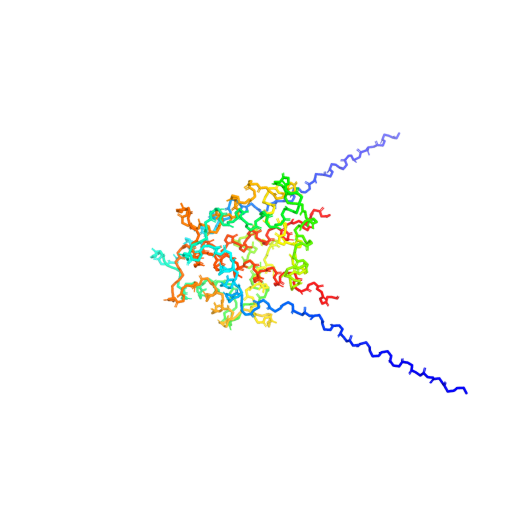9 1 98.06 35 ASP B O 1
ATOM 1428 N N . PHE B 1 36 ? -11.562 -14.195 -12.523 1 97.06 36 PHE B N 1
ATOM 1429 C CA . PHE B 1 36 ? -11.539 -15.164 -13.609 1 97.06 36 PHE B CA 1
ATOM 1430 C C . PHE B 1 36 ? -12.953 -15.594 -13.984 1 97.06 36 PHE B C 1
ATOM 1432 O O . PHE B 1 36 ? -13.227 -15.898 -15.141 1 97.06 36 PHE B O 1
ATOM 1439 N N . ASN B 1 37 ? -13.875 -15.625 -13.047 1 97.75 37 ASN B N 1
ATOM 1440 C CA . ASN B 1 37 ? -15.234 -16.062 -13.375 1 97.75 37 ASN B CA 1
ATOM 1441 C C . ASN B 1 37 ? -16.172 -14.867 -13.57 1 97.75 37 ASN B C 1
ATOM 1443 O O . ASN B 1 37 ? -17.375 -15.039 -13.703 1 97.75 37 ASN B O 1
ATOM 1447 N N . SER B 1 38 ? -15.688 -13.68 -13.445 1 97.25 38 SER B N 1
ATOM 1448 C CA . SER B 1 38 ? -16.375 -12.422 -13.742 1 97.25 38 SER B CA 1
ATOM 1449 C C . SER B 1 38 ? -17.609 -12.242 -12.875 1 97.25 38 SER B C 1
ATOM 1451 O O . SER B 1 38 ? -18.656 -11.781 -13.352 1 97.25 38 SER B O 1
ATOM 1453 N N . ASP B 1 39 ? -17.594 -12.641 -11.57 1 97.75 39 ASP B N 1
ATOM 1454 C CA . ASP B 1 39 ? -18.75 -12.492 -10.688 1 97.75 39 ASP B CA 1
ATOM 1455 C C . ASP B 1 39 ? -18.609 -11.258 -9.797 1 97.75 39 ASP B C 1
ATOM 1457 O O . ASP B 1 39 ? -19.406 -11.047 -8.883 1 97.75 39 ASP B O 1
ATOM 1461 N N . GLY B 1 40 ? -17.531 -10.547 -9.961 1 96.5 40 GLY B N 1
ATOM 1462 C CA . GLY B 1 40 ? -17.344 -9.289 -9.258 1 96.5 40 GLY B CA 1
ATOM 1463 C C . GLY B 1 40 ? -16.688 -9.461 -7.902 1 96.5 40 GLY B C 1
ATOM 1464 O O . GLY B 1 40 ? -16.656 -8.523 -7.102 1 96.5 40 GLY B O 1
ATOM 1465 N N . MET B 1 41 ? -16.188 -10.648 -7.656 1 97.12 41 MET B N 1
ATOM 1466 C CA . MET B 1 41 ? -15.5 -10.945 -6.406 1 97.12 41 MET B CA 1
ATOM 1467 C C . MET B 1 41 ? -14.141 -11.586 -6.68 1 97.12 41 MET B C 1
ATOM 1469 O O . MET B 1 41 ? -13.977 -12.305 -7.664 1 97.12 41 MET B O 1
ATOM 1473 N N . PHE B 1 42 ? -13.164 -11.227 -5.887 1 98.31 42 PHE B N 1
ATOM 1474 C CA . PHE B 1 42 ? -11.859 -11.883 -5.91 1 98.31 42 PHE B CA 1
ATOM 1475 C C . PHE B 1 42 ? -11.734 -12.875 -4.762 1 98.31 42 PHE B C 1
ATOM 1477 O O . PHE B 1 42 ? -11.695 -12.484 -3.596 1 98.31 42 PHE B O 1
ATOM 1484 N N . THR B 1 43 ? -11.719 -14.133 -5.086 1 97.94 43 THR B N 1
ATOM 1485 C CA . THR B 1 43 ? -11.734 -15.195 -4.094 1 97.94 43 THR B CA 1
ATOM 1486 C C . THR B 1 43 ? -10.344 -15.812 -3.936 1 97.94 43 THR B C 1
ATOM 1488 O O . THR B 1 43 ? -9.453 -15.555 -4.746 1 97.94 43 THR B O 1
ATOM 1491 N N . ARG B 1 44 ? -10.258 -16.625 -2.863 1 97.5 44 ARG B N 1
ATOM 1492 C CA . ARG B 1 44 ? -8.984 -17.297 -2.625 1 97.5 44 ARG B CA 1
ATOM 1493 C C . ARG B 1 44 ? -8.648 -18.25 -3.771 1 97.5 44 ARG B C 1
ATOM 1495 O O . ARG B 1 44 ? -7.48 -18.375 -4.145 1 97.5 44 ARG B O 1
ATOM 1502 N N . ASP B 1 45 ? -9.625 -18.891 -4.34 1 97.12 45 ASP B N 1
ATOM 1503 C CA . ASP B 1 45 ? -9.422 -19.75 -5.492 1 97.12 45 ASP B CA 1
ATOM 1504 C C . ASP B 1 45 ? -8.844 -18.984 -6.672 1 97.12 45 ASP B C 1
ATOM 1506 O O . ASP B 1 45 ? -7.965 -19.469 -7.379 1 97.12 45 ASP B O 1
ATOM 1510 N N . GLU B 1 46 ? -9.352 -17.781 -6.898 1 98.31 46 GLU B N 1
ATOM 1511 C CA . GLU B 1 46 ? -8.875 -16.953 -8.008 1 98.31 46 GLU B CA 1
ATOM 1512 C C . GLU B 1 46 ? -7.453 -16.469 -7.758 1 98.31 46 GLU B C 1
ATOM 1514 O O . GLU B 1 46 ? -6.648 -16.391 -8.688 1 98.31 46 GLU B O 1
ATOM 1519 N N . LEU B 1 47 ? -7.145 -16.219 -6.473 1 98 47 LEU B N 1
ATOM 1520 C CA . LEU B 1 47 ? -5.758 -15.898 -6.148 1 98 47 LEU B CA 1
ATOM 1521 C C . LEU B 1 47 ? -4.848 -17.094 -6.449 1 98 47 LEU B C 1
ATOM 1523 O O . LEU B 1 47 ? -3.748 -16.906 -6.98 1 98 47 LEU B O 1
ATOM 1527 N N . ASP B 1 48 ? -5.305 -18.312 -6.125 1 97.06 48 ASP B N 1
ATOM 1528 C CA . ASP B 1 48 ? -4.527 -19.516 -6.418 1 97.06 48 ASP B CA 1
ATOM 1529 C C . ASP B 1 48 ? -4.25 -19.625 -7.914 1 97.06 48 ASP B C 1
ATOM 1531 O O . ASP B 1 48 ? -3.152 -20.031 -8.32 1 97.06 48 ASP B O 1
ATOM 1535 N N . MET B 1 49 ? -5.242 -19.312 -8.703 1 96.94 49 MET B N 1
ATOM 1536 C CA . MET B 1 49 ? -5.078 -19.359 -10.148 1 96.94 49 MET B CA 1
ATOM 1537 C C . MET B 1 49 ? -4.016 -18.375 -10.617 1 96.94 49 MET B C 1
ATOM 1539 O O . MET B 1 49 ? -3.236 -18.672 -11.523 1 96.94 49 MET B O 1
ATOM 1543 N N . VAL B 1 50 ? -4.008 -17.141 -10.055 1 97.19 50 VAL B N 1
ATOM 1544 C CA . VAL B 1 50 ? -2.99 -16.141 -10.375 1 97.19 50 VAL B CA 1
ATOM 1545 C C . VAL B 1 50 ? -1.601 -16.719 -10.109 1 97.19 50 VAL B C 1
ATOM 1547 O O . VAL B 1 50 ? -0.726 -16.688 -10.977 1 97.19 50 VAL B O 1
ATOM 1550 N N . PHE B 1 51 ? -1.398 -17.297 -8.977 1 96.94 51 PHE B N 1
ATOM 1551 C CA . PHE B 1 51 ? -0.081 -17.766 -8.57 1 96.94 51 PHE B CA 1
ATOM 1552 C C . PHE B 1 51 ? 0.306 -19.016 -9.344 1 96.94 51 PHE B C 1
ATOM 1554 O O . PHE B 1 51 ? 1.491 -19.281 -9.57 1 96.94 51 PHE B O 1
ATOM 1561 N N . LYS B 1 52 ? -0.67 -19.859 -9.688 1 96.44 52 LYS B N 1
ATOM 1562 C CA . LYS B 1 52 ? -0.393 -21 -10.547 1 96.44 52 LYS B CA 1
ATOM 1563 C C . LYS B 1 52 ? 0.222 -20.547 -11.875 1 96.44 52 LYS B C 1
ATOM 1565 O O . LYS B 1 52 ? 1.076 -21.234 -12.43 1 96.44 52 LYS B O 1
ATOM 1570 N N . GLY B 1 53 ? -0.207 -19.406 -12.336 1 96.38 53 GLY B N 1
ATOM 1571 C CA . GLY B 1 53 ? 0.356 -18.844 -13.555 1 96.38 53 GLY B CA 1
ATOM 1572 C C . GLY B 1 53 ? 1.838 -18.531 -13.438 1 96.38 53 GLY B C 1
ATOM 1573 O O . GLY B 1 53 ? 2.57 -18.609 -14.43 1 96.38 53 GLY B O 1
ATOM 1574 N N . TYR B 1 54 ? 2.227 -18.188 -12.258 1 97.69 54 TYR B N 1
ATOM 1575 C CA . TYR B 1 54 ? 3.635 -17.875 -12.016 1 97.69 54 TYR B CA 1
ATOM 1576 C C . TYR B 1 54 ? 4.461 -19.156 -11.953 1 97.69 54 TYR B C 1
ATOM 1578 O O . TYR B 1 54 ? 5.66 -19.141 -12.242 1 97.69 54 TYR B O 1
ATOM 1586 N N . ASP B 1 55 ? 3.898 -20.219 -11.414 1 97.88 55 ASP B N 1
ATOM 1587 C CA . ASP B 1 55 ? 4.57 -21.469 -11.102 1 97.88 55 ASP B CA 1
ATOM 1588 C C . ASP B 1 55 ? 4.793 -22.297 -12.367 1 97.88 55 ASP B C 1
ATOM 1590 O O . ASP B 1 55 ? 4.098 -23.297 -12.586 1 97.88 55 ASP B O 1
ATOM 1594 N N . THR B 1 56 ? 5.836 -22.016 -13.094 1 96.44 56 THR B N 1
ATOM 1595 C CA . THR B 1 56 ? 6.051 -22.562 -14.43 1 96.44 56 THR B CA 1
ATOM 1596 C C . THR B 1 56 ? 6.391 -24.047 -14.359 1 96.44 56 THR B C 1
ATOM 1598 O O . THR B 1 56 ? 6.074 -24.812 -15.281 1 96.44 56 THR B O 1
ATOM 1601 N N . ASN B 1 57 ? 7.02 -24.547 -13.281 1 97.12 57 ASN B N 1
ATOM 1602 C CA . ASN B 1 57 ? 7.398 -25.969 -13.219 1 97.12 57 ASN B CA 1
ATOM 1603 C C . ASN B 1 57 ? 6.371 -26.781 -12.445 1 97.12 57 ASN B C 1
ATOM 1605 O O . ASN B 1 57 ? 6.551 -27.984 -12.25 1 97.12 57 ASN B O 1
ATOM 1609 N N . GLY B 1 58 ? 5.344 -26.203 -11.867 1 96.44 58 GLY B N 1
ATOM 1610 C CA . GLY B 1 58 ? 4.191 -26.875 -11.273 1 96.44 58 GLY B CA 1
ATOM 1611 C C . GLY B 1 58 ? 4.496 -27.516 -9.945 1 96.44 58 GLY B C 1
ATOM 1612 O O . GLY B 1 58 ? 3.795 -28.438 -9.523 1 96.44 58 GLY B O 1
ATOM 1613 N N . ASP B 1 59 ? 5.562 -27.047 -9.188 1 97 59 ASP B N 1
ATOM 1614 C CA . ASP B 1 59 ? 5.941 -27.719 -7.949 1 97 59 ASP B CA 1
ATOM 1615 C C . ASP B 1 59 ? 5.25 -27.094 -6.746 1 97 59 ASP B C 1
ATOM 1617 O O . ASP B 1 59 ? 5.547 -27.422 -5.598 1 97 59 ASP B O 1
ATOM 1621 N N . GLY B 1 60 ? 4.465 -26.141 -6.973 1 95.5 60 GLY B N 1
ATOM 1622 C CA . GLY B 1 60 ? 3.686 -25.531 -5.902 1 95.5 60 GLY B CA 1
ATOM 1623 C C . GLY B 1 60 ? 4.406 -24.391 -5.219 1 95.5 60 GLY B C 1
ATOM 1624 O O . GLY B 1 60 ? 3.861 -23.766 -4.305 1 95.5 60 GLY B O 1
ATOM 1625 N N . ARG B 1 61 ? 5.562 -24.156 -5.688 1 96.69 61 ARG B N 1
ATOM 1626 C CA . ARG B 1 61 ? 6.348 -23.031 -5.203 1 96.69 61 ARG B CA 1
ATOM 1627 C C . ARG B 1 61 ? 6.75 -22.109 -6.352 1 96.69 61 ARG B C 1
ATOM 1629 O O . ARG B 1 61 ? 7.078 -22.578 -7.441 1 96.69 61 ARG B O 1
ATOM 1636 N N . VAL B 1 62 ? 6.613 -20.812 -6.074 1 98.62 62 VAL B N 1
ATOM 1637 C CA . VAL B 1 62 ? 7.023 -19.844 -7.086 1 98.62 62 VAL B CA 1
ATOM 1638 C C . VAL B 1 62 ? 8.359 -19.219 -6.688 1 98.62 62 VAL B C 1
ATOM 1640 O O . VAL B 1 62 ? 8.469 -18.562 -5.652 1 98.62 62 VAL B O 1
ATOM 1643 N N . THR B 1 63 ? 9.391 -19.469 -7.465 1 98.31 63 THR B N 1
ATOM 1644 C CA . THR B 1 63 ? 10.688 -18.844 -7.227 1 98.31 63 THR B CA 1
ATOM 1645 C C . THR B 1 63 ? 10.711 -17.422 -7.766 1 98.31 63 THR B C 1
ATOM 1647 O O . THR B 1 63 ? 9.844 -17.047 -8.562 1 98.31 63 THR B O 1
ATOM 1650 N N . ARG B 1 64 ? 11.672 -16.656 -7.273 1 98.31 64 ARG B N 1
ATOM 1651 C CA . ARG B 1 64 ? 11.852 -15.305 -7.789 1 98.31 64 ARG B CA 1
ATOM 1652 C C . ARG B 1 64 ? 12.023 -15.312 -9.305 1 98.31 64 ARG B C 1
ATOM 1654 O O . ARG B 1 64 ? 11.461 -14.469 -10 1 98.31 64 ARG B O 1
ATOM 1661 N N . HIS B 1 65 ? 12.797 -16.25 -9.766 1 98.25 65 HIS B N 1
ATOM 1662 C CA . HIS B 1 65 ? 13.023 -16.359 -11.203 1 98.25 65 HIS B CA 1
ATOM 1663 C C . HIS B 1 65 ? 11.719 -16.625 -11.945 1 98.25 65 HIS B C 1
ATOM 1665 O O . HIS B 1 65 ? 11.453 -16 -12.984 1 98.25 65 HIS B O 1
ATOM 1671 N N . GLU B 1 66 ? 10.922 -17.516 -11.445 1 98.62 66 GLU B N 1
ATOM 1672 C CA . GLU B 1 66 ? 9.641 -17.812 -12.078 1 98.62 66 GLU B CA 1
ATOM 1673 C C . GLU B 1 66 ? 8.758 -16.562 -12.133 1 98.62 66 GLU B C 1
ATOM 1675 O O . GLU B 1 66 ? 8.18 -16.25 -13.18 1 98.62 66 GLU B O 1
ATOM 1680 N N . TYR B 1 67 ? 8.711 -15.891 -11.062 1 98.56 67 TYR B N 1
ATOM 1681 C CA . TYR B 1 67 ? 7.848 -14.719 -10.984 1 98.56 67 TYR B CA 1
ATOM 1682 C C . TYR B 1 67 ? 8.344 -13.609 -11.914 1 98.56 67 TYR B C 1
ATOM 1684 O O . TYR B 1 67 ? 7.574 -13.055 -12.695 1 98.56 67 TYR B O 1
ATOM 1692 N N . THR B 1 68 ? 9.656 -13.297 -11.836 1 98.06 68 THR B N 1
ATOM 1693 C CA . THR B 1 68 ? 10.18 -12.18 -12.617 1 98.06 68 THR B CA 1
ATOM 1694 C C . THR B 1 68 ? 10.148 -12.508 -14.109 1 98.06 68 THR B C 1
ATOM 1696 O O . THR B 1 68 ? 9.945 -11.617 -14.938 1 98.06 68 THR B O 1
ATOM 1699 N N . SER B 1 69 ? 10.328 -13.797 -14.477 1 98.12 69 SER B N 1
ATOM 1700 C CA . SER B 1 69 ? 10.195 -14.211 -15.867 1 98.12 69 SER B CA 1
ATOM 1701 C C . SER B 1 69 ? 8.766 -14.039 -16.359 1 98.12 69 SER B C 1
ATOM 1703 O O . SER B 1 69 ? 8.539 -13.586 -17.484 1 98.12 69 SER B O 1
ATOM 1705 N N . TYR B 1 70 ? 7.801 -14.398 -15.508 1 97.62 70 TYR B N 1
ATOM 1706 C CA . TYR B 1 70 ? 6.395 -14.211 -15.844 1 97.62 70 TYR B CA 1
ATOM 1707 C C . TYR B 1 70 ? 6.082 -12.742 -16.094 1 97.62 70 TYR B C 1
ATOM 1709 O O . TYR B 1 70 ? 5.426 -12.398 -17.078 1 97.62 70 TYR B O 1
ATOM 1717 N N . VAL B 1 71 ? 6.574 -11.914 -15.195 1 96.62 71 VAL B N 1
ATOM 1718 C CA . VAL B 1 71 ? 6.34 -10.477 -15.305 1 96.62 71 VAL B CA 1
ATOM 1719 C C . VAL B 1 71 ? 6.926 -9.953 -16.609 1 96.62 71 VAL B C 1
ATOM 1721 O O . VAL B 1 71 ? 6.258 -9.234 -17.359 1 96.62 71 VAL B O 1
ATOM 1724 N N . ASP B 1 72 ? 8.102 -10.344 -16.938 1 96.25 72 ASP B N 1
ATOM 1725 C CA . ASP B 1 72 ? 8.773 -9.891 -18.141 1 96.25 72 ASP B CA 1
ATOM 1726 C C . ASP B 1 72 ? 7.992 -10.289 -19.391 1 96.25 72 ASP B C 1
ATOM 1728 O O . ASP B 1 72 ? 7.953 -9.539 -20.375 1 96.25 72 ASP B O 1
ATOM 1732 N N . LEU B 1 73 ? 7.414 -11.406 -19.344 1 95.88 73 LEU B N 1
ATOM 1733 C CA . LEU B 1 73 ? 6.715 -11.938 -20.5 1 95.88 73 LEU B CA 1
ATOM 1734 C C . LEU B 1 73 ? 5.328 -11.32 -20.641 1 95.88 73 LEU B C 1
ATOM 1736 O O . LEU B 1 73 ? 4.891 -10.992 -21.734 1 95.88 73 LEU B O 1
ATOM 1740 N N . HIS B 1 74 ? 4.605 -11.117 -19.562 1 94 74 HIS B N 1
ATOM 1741 C CA . HIS B 1 74 ? 3.184 -10.797 -19.625 1 94 74 HIS B CA 1
ATOM 1742 C C . HIS B 1 74 ? 2.926 -9.336 -19.281 1 94 74 HIS B C 1
ATOM 1744 O O . HIS B 1 74 ? 1.937 -8.75 -19.719 1 94 74 HIS B O 1
ATOM 1750 N N . THR B 1 75 ? 3.742 -8.797 -18.391 1 92.31 75 THR B N 1
ATOM 1751 C CA . THR B 1 75 ? 3.584 -7.41 -17.969 1 92.31 75 THR B CA 1
ATOM 1752 C C . THR B 1 75 ? 4.941 -6.719 -17.859 1 92.31 75 THR B C 1
ATOM 1754 O O . THR B 1 75 ? 5.344 -6.289 -16.781 1 92.31 75 THR B O 1
ATOM 1757 N N . PRO B 1 76 ? 5.613 -6.477 -18.984 1 91.62 76 PRO B N 1
ATOM 1758 C CA . PRO B 1 76 ? 6.977 -5.945 -18.969 1 91.62 76 PRO B CA 1
ATOM 1759 C C . PRO B 1 76 ? 7.062 -4.559 -18.328 1 91.62 76 PRO B C 1
ATOM 1761 O O . PRO B 1 76 ? 8.125 -4.16 -17.844 1 91.62 76 PRO B O 1
ATOM 1764 N N . THR B 1 77 ? 5.977 -3.848 -18.266 1 87.94 77 THR B N 1
ATOM 1765 C CA . THR B 1 77 ? 5.949 -2.527 -17.641 1 87.94 77 THR B CA 1
ATOM 1766 C C . THR B 1 77 ? 6.266 -2.621 -16.156 1 87.94 77 THR B C 1
ATOM 1768 O O . THR B 1 77 ? 6.652 -1.628 -15.531 1 87.94 77 THR B O 1
ATOM 1771 N N . LEU B 1 78 ? 6.156 -3.801 -15.602 1 92.38 78 LEU B N 1
ATOM 1772 C CA . LEU B 1 78 ? 6.402 -3.988 -14.18 1 92.38 78 LEU B CA 1
ATOM 1773 C C . LEU B 1 78 ? 7.789 -4.57 -13.938 1 92.38 78 LEU B C 1
ATOM 1775 O O . LEU B 1 78 ? 8.141 -4.914 -12.805 1 92.38 78 LEU B O 1
ATOM 1779 N N . HIS B 1 79 ? 8.609 -4.617 -14.969 1 92.31 79 HIS B N 1
ATOM 1780 C CA . HIS B 1 79 ? 9.93 -5.227 -14.852 1 92.31 79 HIS B CA 1
ATOM 1781 C C . HIS B 1 79 ? 10.719 -4.629 -13.688 1 92.31 79 HIS B C 1
ATOM 1783 O O . HIS B 1 79 ? 11.234 -5.359 -12.836 1 92.31 79 HIS B O 1
ATOM 1789 N N . ASP B 1 80 ? 10.703 -3.303 -13.586 1 90.06 80 ASP B N 1
ATOM 1790 C CA . ASP B 1 80 ? 11.531 -2.609 -12.602 1 90.06 80 ASP B CA 1
ATOM 1791 C C . ASP B 1 80 ? 11.008 -2.834 -11.188 1 90.06 80 ASP B C 1
ATOM 1793 O O . ASP B 1 80 ? 11.734 -2.643 -10.211 1 90.06 80 ASP B O 1
ATOM 1797 N N . LEU B 1 81 ? 9.766 -3.232 -11.078 1 93.19 81 LEU B N 1
ATOM 1798 C CA . LEU B 1 81 ? 9.148 -3.363 -9.766 1 93.19 81 LEU B CA 1
ATOM 1799 C C . LEU B 1 81 ? 9.016 -4.832 -9.375 1 93.19 81 LEU B C 1
ATOM 1801 O O . LEU B 1 81 ? 8.656 -5.145 -8.234 1 93.19 81 LEU B O 1
ATOM 1805 N N . SER B 1 82 ? 9.375 -5.719 -10.242 1 95.38 82 SER B N 1
ATOM 1806 C CA . SER B 1 82 ? 9.039 -7.129 -10.07 1 95.38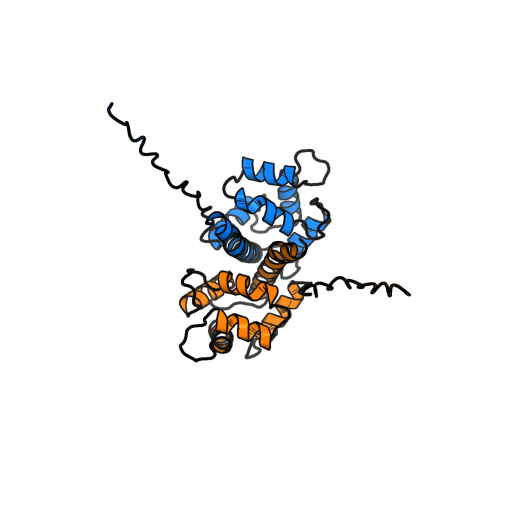 82 SER B CA 1
ATOM 1807 C C . SER B 1 82 ? 9.758 -7.723 -8.859 1 95.38 82 SER B C 1
ATOM 1809 O O . SER B 1 82 ? 9.188 -8.531 -8.125 1 95.38 82 SER B O 1
ATOM 1811 N N . HIS B 1 83 ? 10.992 -7.32 -8.594 1 94.88 83 HIS B N 1
ATOM 1812 C CA . HIS B 1 83 ? 11.727 -7.863 -7.457 1 94.88 83 HIS B CA 1
ATOM 1813 C C . HIS B 1 83 ? 11.156 -7.352 -6.137 1 94.88 83 HIS B C 1
ATOM 1815 O O . HIS B 1 83 ? 11.055 -8.109 -5.168 1 94.88 83 HIS B O 1
ATOM 1821 N N . ALA B 1 84 ? 10.812 -6.086 -6.098 1 93.44 84 ALA B N 1
ATOM 1822 C CA . ALA B 1 84 ? 10.195 -5.523 -4.898 1 93.44 84 ALA B CA 1
ATOM 1823 C C . ALA B 1 84 ? 8.828 -6.152 -4.637 1 93.44 84 ALA B C 1
ATOM 1825 O O . ALA B 1 84 ? 8.477 -6.43 -3.49 1 93.44 84 ALA B O 1
ATOM 1826 N N . LEU B 1 85 ? 8.047 -6.352 -5.719 1 95.88 85 LEU B N 1
ATOM 1827 C CA . LEU B 1 85 ? 6.754 -7.012 -5.59 1 95.88 85 LEU B CA 1
ATOM 1828 C C . LEU B 1 85 ? 6.914 -8.422 -5.043 1 95.88 85 LEU B C 1
ATOM 1830 O O . LEU B 1 85 ? 6.164 -8.836 -4.156 1 95.88 85 LEU B O 1
ATOM 1834 N N . TYR B 1 86 ? 7.922 -9.148 -5.547 1 97.38 86 TYR B N 1
ATOM 1835 C CA . TYR B 1 86 ? 8.203 -10.484 -5.043 1 97.38 86 TYR B CA 1
ATOM 1836 C C . TYR B 1 86 ? 8.484 -10.453 -3.545 1 97.38 86 TYR B C 1
ATOM 1838 O O . TYR B 1 86 ? 7.988 -11.297 -2.795 1 97.38 86 TYR B O 1
ATOM 1846 N N . ASP B 1 87 ? 9.258 -9.492 -3.115 1 95.06 87 ASP B N 1
ATOM 1847 C CA . ASP B 1 87 ? 9.609 -9.367 -1.702 1 95.06 87 ASP B CA 1
ATOM 1848 C C . ASP B 1 87 ? 8.375 -9.078 -0.855 1 95.06 87 ASP B C 1
ATOM 1850 O O . ASP B 1 87 ? 8.258 -9.562 0.274 1 95.06 87 ASP B O 1
ATOM 1854 N N . ILE B 1 88 ? 7.492 -8.328 -1.353 1 94.5 88 ILE B N 1
ATOM 1855 C CA . ILE B 1 88 ? 6.262 -7.984 -0.644 1 94.5 88 ILE B CA 1
ATOM 1856 C C . ILE B 1 88 ? 5.355 -9.211 -0.559 1 94.5 88 ILE B C 1
ATOM 1858 O O . ILE B 1 88 ? 4.711 -9.445 0.467 1 94.5 88 ILE B O 1
ATOM 1862 N N . TYR B 1 89 ? 5.309 -10.023 -1.65 1 97 89 TYR B N 1
ATOM 1863 C CA . TYR B 1 89 ? 4.512 -11.242 -1.65 1 97 89 TYR B CA 1
ATOM 1864 C C . TYR B 1 89 ? 5.082 -12.266 -0.677 1 97 89 TYR B C 1
ATOM 1866 O O . TYR B 1 89 ? 4.332 -13.016 -0.045 1 97 89 TYR B O 1
ATOM 1874 N N . ASP B 1 90 ? 6.43 -12.344 -0.648 1 96.56 90 ASP B N 1
ATOM 1875 C CA . ASP B 1 90 ? 7.121 -13.289 0.223 1 96.56 90 ASP B CA 1
ATOM 1876 C C . ASP B 1 90 ? 7.039 -12.852 1.684 1 96.56 90 ASP B C 1
ATOM 1878 O O . ASP B 1 90 ? 8.031 -12.406 2.262 1 96.56 90 ASP B O 1
ATOM 1882 N N . SER B 1 91 ? 5.949 -13.086 2.299 1 90.88 91 SER B N 1
ATOM 1883 C CA . SER B 1 91 ? 5.578 -12.516 3.59 1 90.88 91 SER B CA 1
ATOM 1884 C C . SER B 1 91 ? 6.461 -13.062 4.707 1 90.88 91 SER B C 1
ATOM 1886 O O . SER B 1 91 ? 6.699 -12.375 5.707 1 90.88 91 SER B O 1
ATOM 1888 N N . ASP B 1 92 ? 6.934 -14.258 4.613 1 91.56 92 ASP B N 1
ATOM 1889 C CA . ASP B 1 92 ? 7.75 -14.82 5.684 1 91.56 92 ASP B CA 1
ATOM 1890 C C . ASP B 1 92 ? 9.234 -14.789 5.316 1 91.56 92 ASP B C 1
ATOM 1892 O O . ASP B 1 92 ? 10.062 -15.367 6.023 1 91.56 92 ASP B O 1
ATOM 1896 N N . ASN B 1 93 ? 9.602 -14.266 4.18 1 92.69 93 ASN B N 1
ATOM 1897 C CA . ASN B 1 93 ? 10.969 -14.023 3.725 1 92.69 93 ASN B CA 1
ATOM 1898 C C . ASN B 1 93 ? 11.758 -15.32 3.609 1 92.69 93 ASN B C 1
ATOM 1900 O O . ASN B 1 93 ? 12.93 -15.375 3.992 1 92.69 93 ASN B O 1
ATOM 1904 N N . ASP B 1 94 ? 11.117 -16.359 3.135 1 95.5 94 ASP B N 1
ATOM 1905 C CA . ASP B 1 94 ? 11.828 -17.641 3 1 95.5 94 ASP B CA 1
ATOM 1906 C C . ASP B 1 94 ? 12.234 -17.891 1.55 1 95.5 94 ASP B C 1
ATOM 1908 O O . ASP B 1 94 ? 12.523 -19.016 1.17 1 95.5 94 ASP B O 1
ATOM 1912 N N . HIS B 1 95 ? 12.117 -16.859 0.655 1 94.75 95 HIS B N 1
ATOM 1913 C CA . HIS B 1 95 ? 12.641 -16.797 -0.704 1 94.75 95 HIS B CA 1
ATOM 1914 C C . HIS B 1 95 ? 11.852 -17.688 -1.644 1 94.75 95 HIS B C 1
ATOM 1916 O O . HIS B 1 95 ? 12.359 -18.109 -2.689 1 94.75 95 HIS B O 1
ATOM 1922 N N . HIS B 1 96 ? 10.711 -18.125 -1.329 1 96.31 96 HIS B N 1
ATOM 1923 C CA . HIS B 1 96 ? 9.758 -18.703 -2.264 1 96.31 96 HIS B CA 1
ATOM 1924 C C . HIS B 1 96 ? 8.328 -18.312 -1.902 1 96.31 96 HIS B C 1
ATOM 1926 O O . HIS B 1 96 ? 8.047 -17.969 -0.751 1 96.31 96 HIS B O 1
ATOM 1932 N N . LEU B 1 97 ? 7.477 -18.25 -2.859 1 98.44 97 LEU B N 1
ATOM 1933 C CA . LEU B 1 97 ? 6.055 -18 -2.641 1 98.44 97 LEU B CA 1
ATOM 1934 C C . LEU B 1 97 ? 5.273 -19.312 -2.619 1 98.44 97 LEU B C 1
ATOM 1936 O O . LEU B 1 97 ? 5.406 -20.141 -3.529 1 98.44 97 LEU B O 1
ATOM 1940 N N . ASP B 1 98 ? 4.59 -19.578 -1.576 1 97.44 98 ASP B N 1
ATOM 1941 C CA . ASP B 1 98 ? 3.736 -20.75 -1.447 1 97.44 98 ASP B CA 1
ATOM 1942 C C . ASP B 1 98 ? 2.395 -20.391 -0.813 1 97.44 98 ASP B C 1
ATOM 1944 O O . ASP B 1 98 ? 2.041 -19.219 -0.721 1 97.44 98 ASP B O 1
ATOM 1948 N N . LYS B 1 99 ? 1.679 -21.391 -0.456 1 95.88 99 LYS B N 1
ATOM 1949 C CA . LYS B 1 99 ? 0.314 -21.203 0.026 1 95.88 99 LYS B CA 1
ATOM 1950 C C . LYS B 1 99 ? 0.285 -20.266 1.235 1 95.88 99 LYS B C 1
ATOM 1952 O O . LYS B 1 99 ? -0.644 -19.469 1.39 1 95.88 99 LYS B O 1
ATOM 1957 N N . HIS B 1 100 ? 1.23 -20.422 2.109 1 96.19 100 HIS B N 1
ATOM 1958 C CA . HIS B 1 100 ? 1.293 -19.562 3.281 1 96.19 100 HIS B CA 1
ATOM 1959 C C . HIS B 1 100 ? 1.339 -18.094 2.877 1 96.19 100 HIS B C 1
ATOM 1961 O O . HIS B 1 100 ? 0.601 -17.266 3.424 1 96.19 100 HIS B O 1
ATOM 1967 N N . ASP B 1 101 ? 2.182 -17.703 1.898 1 97.56 101 ASP B N 1
ATOM 1968 C CA . ASP B 1 101 ? 2.309 -16.328 1.406 1 97.56 101 ASP B CA 1
ATOM 1969 C C . ASP B 1 101 ? 1.012 -15.859 0.752 1 97.56 101 ASP B C 1
ATOM 1971 O O . ASP B 1 101 ? 0.579 -14.727 0.966 1 97.56 101 ASP B O 1
ATOM 1975 N N . TYR B 1 102 ? 0.335 -16.781 0.019 1 97 102 TYR B N 1
ATOM 1976 C CA . TYR B 1 102 ? -0.915 -16.453 -0.657 1 97 102 TYR B CA 1
ATOM 1977 C C . TYR B 1 102 ? -2.012 -16.125 0.352 1 97 102 TYR B C 1
ATOM 1979 O O . TYR B 1 102 ? -2.775 -15.18 0.165 1 97 102 TYR B O 1
ATOM 1987 N N . ASP B 1 103 ? -2.025 -16.922 1.372 1 95.69 103 ASP B N 1
ATOM 1988 C CA . ASP B 1 103 ? -3.037 -16.734 2.408 1 95.69 103 ASP B CA 1
ATOM 1989 C C . ASP B 1 103 ? -2.887 -15.375 3.08 1 95.69 103 ASP B C 1
ATOM 1991 O O . ASP B 1 103 ? -3.879 -14.68 3.32 1 95.69 103 ASP B O 1
ATOM 1995 N N . LEU B 1 104 ? -1.684 -15.062 3.363 1 93.88 104 LEU B N 1
ATOM 1996 C CA . LEU B 1 104 ? -1.435 -13.789 4.039 1 93.88 104 LEU B CA 1
ATOM 1997 C C . LEU B 1 104 ? -1.753 -12.617 3.119 1 93.88 104 LEU B C 1
ATOM 1999 O O . LEU B 1 104 ? -2.316 -11.609 3.562 1 93.88 104 LEU B O 1
ATOM 2003 N N . LEU B 1 105 ? -1.38 -12.695 1.873 1 95.62 105 LEU B N 1
ATOM 2004 C CA . LEU B 1 105 ? -1.721 -11.664 0.9 1 95.62 105 LEU B CA 1
ATOM 2005 C C . LEU B 1 105 ? -3.232 -11.477 0.811 1 95.62 105 LEU B C 1
ATOM 2007 O O . LEU B 1 105 ? -3.725 -10.352 0.832 1 95.62 105 LEU B O 1
ATOM 2011 N N . PHE B 1 106 ? -3.932 -12.586 0.73 1 97.19 106 PHE B N 1
ATOM 2012 C CA . PHE B 1 106 ? -5.387 -12.547 0.638 1 97.19 106 PHE B CA 1
ATOM 2013 C C . PHE B 1 106 ? -5.992 -11.891 1.873 1 97.19 106 PHE B C 1
ATOM 2015 O O . PHE B 1 106 ? -6.855 -11.023 1.759 1 97.19 106 PHE B O 1
ATOM 2022 N N . ALA B 1 107 ? -5.512 -12.273 3.025 1 93.56 107 ALA B N 1
ATOM 2023 C CA . ALA B 1 107 ? -6.02 -11.75 4.289 1 93.56 107 ALA B CA 1
ATOM 2024 C C . ALA B 1 107 ? -5.781 -10.242 4.391 1 93.56 107 ALA B C 1
ATOM 2026 O O . ALA B 1 107 ? -6.598 -9.516 4.965 1 93.56 107 ALA B O 1
ATOM 2027 N N . THR B 1 108 ? -4.703 -9.82 3.867 1 92.81 108 THR B N 1
ATOM 2028 C CA . THR B 1 108 ? -4.375 -8.398 3.908 1 92.81 108 THR B CA 1
ATOM 2029 C C . THR B 1 108 ? -5.375 -7.594 3.086 1 92.81 108 THR B C 1
ATOM 2031 O O . THR B 1 108 ? -5.777 -6.5 3.49 1 92.81 108 THR B O 1
ATOM 2034 N N . MET B 1 109 ? -5.77 -8.086 1.974 1 94.56 109 MET B N 1
ATOM 2035 C CA . MET B 1 109 ? -6.727 -7.391 1.113 1 94.56 109 MET B CA 1
ATOM 2036 C C . MET B 1 109 ? -8.141 -7.508 1.668 1 94.56 109 MET B C 1
ATOM 2038 O O . MET B 1 109 ? -8.938 -6.57 1.556 1 94.56 109 MET B O 1
ATOM 2042 N N . ASP B 1 110 ? -8.391 -8.695 2.238 1 93.38 110 ASP B N 1
ATOM 2043 C CA . ASP B 1 110 ? -9.719 -8.953 2.787 1 93.38 110 ASP B CA 1
ATOM 2044 C C . ASP B 1 110 ? -9.906 -8.25 4.129 1 93.38 110 ASP B C 1
ATOM 2046 O O . ASP B 1 110 ? -9.961 -8.906 5.176 1 93.38 110 ASP B O 1
ATOM 2050 N N . ALA B 1 111 ? -10.18 -7.031 4.078 1 82 111 ALA B N 1
ATOM 2051 C CA . ALA B 1 111 ? -10.141 -6.141 5.238 1 82 111 ALA B CA 1
ATOM 2052 C C . ALA B 1 111 ? -11.219 -6.504 6.254 1 82 111 ALA B C 1
ATOM 2054 O O . ALA B 1 111 ? -11.031 -6.328 7.457 1 82 111 ALA B O 1
ATOM 2055 N N . ASP B 1 112 ? -12.328 -6.953 5.781 1 84 112 ASP B N 1
ATOM 2056 C CA . ASP B 1 112 ? -13.398 -7.254 6.727 1 84 112 ASP B CA 1
ATOM 2057 C C . ASP B 1 112 ? -13.406 -8.734 7.098 1 84 112 ASP B C 1
ATOM 2059 O O . ASP B 1 112 ? -14.297 -9.195 7.812 1 84 112 ASP B O 1
ATOM 2063 N N . SER B 1 113 ? -12.5 -9.508 6.535 1 90.62 113 SER B N 1
ATOM 2064 C CA . SER B 1 113 ? -12.266 -10.914 6.867 1 90.62 113 SER B CA 1
ATOM 2065 C C . SER B 1 113 ? -13.508 -11.75 6.629 1 90.62 113 SER B C 1
ATOM 2067 O O . SER B 1 113 ? -13.836 -12.633 7.43 1 90.62 113 SER B O 1
ATOM 2069 N N . ASP B 1 114 ? -14.234 -11.445 5.602 1 93.12 114 ASP B N 1
ATOM 2070 C CA . ASP B 1 114 ? -15.438 -12.219 5.316 1 93.12 114 ASP B CA 1
ATOM 2071 C C . ASP B 1 114 ? -15.172 -13.289 4.262 1 93.12 114 ASP B C 1
ATOM 2073 O O . ASP B 1 114 ? -16.094 -13.945 3.781 1 93.12 114 ASP B O 1
ATOM 2077 N N . GLY B 1 115 ? -13.961 -13.398 3.844 1 94.56 115 GLY B N 1
ATOM 2078 C CA . GLY B 1 115 ? -13.547 -14.469 2.947 1 94.56 115 GLY B CA 1
ATOM 2079 C C . GLY B 1 115 ? -13.648 -14.086 1.481 1 94.56 115 GLY B C 1
ATOM 2080 O O . GLY B 1 115 ? -13.391 -14.906 0.602 1 94.56 115 GLY B O 1
ATOM 2081 N N . ILE B 1 116 ? -14.086 -12.898 1.225 1 95.94 116 ILE B N 1
ATOM 2082 C CA . ILE B 1 116 ? -14.195 -12.375 -0.134 1 95.94 116 ILE B CA 1
ATOM 2083 C C . ILE B 1 116 ? -13.492 -11.023 -0.223 1 95.94 116 ILE B C 1
ATOM 2085 O O . ILE B 1 116 ? -13.625 -10.188 0.672 1 95.94 116 ILE B O 1
ATOM 2089 N N . VAL B 1 117 ? -12.656 -10.859 -1.222 1 96.88 117 VAL B N 1
ATOM 2090 C CA . VAL B 1 117 ? -12.094 -9.547 -1.514 1 96.88 117 VAL B CA 1
ATOM 2091 C C . VAL B 1 117 ? -12.961 -8.836 -2.551 1 96.88 117 VAL B C 1
ATOM 2093 O O . VAL B 1 117 ? -12.969 -9.211 -3.727 1 96.88 117 VAL B O 1
ATOM 2096 N N . GLN B 1 118 ? -13.688 -7.887 -2.072 1 94.44 118 GLN B N 1
ATOM 2097 C CA . GLN B 1 118 ? -14.484 -7.09 -3 1 94.44 118 GLN B CA 1
ATOM 2098 C C . GLN B 1 118 ? -13.594 -6.18 -3.846 1 94.44 118 GLN B C 1
ATOM 2100 O O . GLN B 1 118 ? -12.422 -5.988 -3.535 1 94.44 118 GLN B O 1
ATOM 2105 N N . GLU B 1 119 ? -14.195 -5.707 -4.93 1 95 119 GLU B N 1
ATOM 2106 C CA . GLU B 1 119 ? -13.43 -4.863 -5.84 1 95 119 GLU B CA 1
ATOM 2107 C C . GLU B 1 119 ? -12.82 -3.674 -5.105 1 95 119 GLU B C 1
ATOM 2109 O O . GLU B 1 119 ? -11.656 -3.33 -5.336 1 95 119 GLU B O 1
ATOM 2114 N N . MET B 1 120 ? -13.594 -3.105 -4.266 1 91.5 120 MET B N 1
ATOM 2115 C CA . MET B 1 120 ? -13.125 -1.915 -3.564 1 91.5 120 MET B CA 1
ATOM 2116 C C . MET B 1 120 ? -11.93 -2.242 -2.678 1 91.5 120 MET B C 1
ATOM 2118 O O . MET B 1 120 ? -10.953 -1.491 -2.641 1 91.5 120 MET B O 1
ATOM 2122 N N . GLU B 1 121 ? -11.992 -3.336 -1.941 1 93.38 121 GLU B N 1
ATOM 2123 C CA . GLU B 1 121 ? -10.867 -3.779 -1.114 1 93.38 121 GLU B CA 1
ATOM 2124 C C . GLU B 1 121 ? -9.617 -4.012 -1.956 1 93.38 121 GLU B C 1
ATOM 2126 O O . GLU B 1 121 ? -8.531 -3.57 -1.59 1 93.38 121 GLU B O 1
ATOM 2131 N N . PHE B 1 122 ? -9.867 -4.648 -3.072 1 96.81 122 PHE B N 1
ATOM 2132 C CA . PHE B 1 122 ? -8.797 -4.945 -4.016 1 96.81 122 PHE B CA 1
ATOM 2133 C C . PHE B 1 122 ? -8.148 -3.662 -4.52 1 96.81 122 PHE B C 1
ATOM 2135 O O . PHE B 1 122 ? -6.926 -3.516 -4.469 1 96.81 122 PHE B O 1
ATOM 2142 N N . ARG B 1 123 ? -8.898 -2.725 -4.93 1 94.69 123 ARG B N 1
ATOM 2143 C CA . ARG B 1 123 ? -8.414 -1.495 -5.555 1 94.69 123 ARG B CA 1
ATOM 2144 C C . ARG B 1 123 ? -7.648 -0.636 -4.555 1 94.69 123 ARG B C 1
ATOM 2146 O O . ARG B 1 123 ? -6.621 -0.046 -4.895 1 94.69 123 ARG B O 1
ATOM 2153 N N . ILE B 1 124 ? -8.148 -0.56 -3.35 1 94.38 124 ILE B N 1
ATOM 2154 C CA . ILE B 1 124 ? -7.469 0.238 -2.336 1 94.38 124 ILE B CA 1
ATOM 2155 C C . ILE B 1 124 ? -6.082 -0.342 -2.07 1 94.38 124 ILE B C 1
ATOM 2157 O O . ILE B 1 124 ? -5.09 0.392 -2.041 1 94.38 124 ILE B O 1
ATOM 2161 N N . TYR B 1 125 ? -6.035 -1.646 -1.908 1 96.44 125 TYR B N 1
ATOM 2162 C CA . TYR B 1 125 ? -4.773 -2.311 -1.611 1 96.44 125 TYR B CA 1
ATOM 2163 C C . TYR B 1 125 ? -3.744 -2.037 -2.701 1 96.44 125 TYR B C 1
ATOM 2165 O O . TYR B 1 125 ? -2.633 -1.585 -2.416 1 96.44 125 TYR B O 1
ATOM 2173 N N . TRP B 1 126 ? -4.09 -2.244 -3.895 1 96.56 126 TRP B N 1
ATOM 2174 C CA . TRP B 1 126 ? -3.139 -2.156 -5 1 96.56 126 TRP B CA 1
ATOM 2175 C C . TRP B 1 126 ? -2.807 -0.702 -5.316 1 96.56 126 TRP B C 1
ATOM 2177 O O . TRP B 1 126 ? -1.689 -0.391 -5.734 1 96.56 126 TRP B O 1
ATOM 2187 N N . THR B 1 127 ? -3.783 0.224 -5.18 1 94.56 127 THR B N 1
ATOM 2188 C CA . THR B 1 127 ? -3.5 1.646 -5.34 1 94.56 127 THR B CA 1
ATOM 2189 C C . THR B 1 127 ? -2.424 2.098 -4.355 1 94.56 127 THR B C 1
ATOM 2191 O O . THR B 1 127 ? -1.459 2.76 -4.746 1 94.56 127 THR B O 1
ATOM 2194 N N . ALA B 1 128 ? -2.588 1.692 -3.072 1 94.5 128 ALA B N 1
ATOM 2195 C CA . ALA B 1 128 ? -1.608 2.041 -2.045 1 94.5 128 ALA B CA 1
ATOM 2196 C C . ALA B 1 128 ? -0.251 1.413 -2.346 1 94.5 128 ALA B C 1
ATOM 2198 O O . ALA B 1 128 ? 0.783 2.08 -2.254 1 94.5 128 ALA B O 1
ATOM 2199 N N . LEU B 1 129 ? -0.241 0.193 -2.711 1 95.38 129 LEU B N 1
ATOM 2200 C CA . LEU B 1 129 ? 0.991 -0.554 -2.941 1 95.38 129 LEU B CA 1
ATOM 2201 C C . LEU B 1 129 ? 1.763 0.023 -4.125 1 95.38 129 LEU B C 1
ATOM 2203 O O . LEU B 1 129 ? 2.953 0.321 -4.008 1 95.38 129 LEU B O 1
ATOM 2207 N N . TYR B 1 130 ? 1.118 0.2 -5.301 1 93.56 130 TYR B N 1
ATOM 2208 C CA . TYR B 1 130 ? 1.797 0.704 -6.488 1 93.56 130 TYR B CA 1
ATOM 2209 C C . TYR B 1 130 ? 2.244 2.146 -6.293 1 93.56 130 TYR B C 1
ATOM 2211 O O . TYR B 1 130 ? 3.334 2.531 -6.723 1 93.56 130 TYR B O 1
ATOM 2219 N N . GLY B 1 131 ? 1.358 2.916 -5.688 1 90.56 131 GLY B N 1
ATOM 2220 C CA . GLY B 1 131 ? 1.759 4.285 -5.398 1 90.56 131 GLY B CA 1
ATOM 2221 C C . GLY B 1 131 ? 3.018 4.371 -4.555 1 90.56 131 GLY B C 1
ATOM 2222 O O . GLY B 1 131 ? 3.943 5.113 -4.887 1 90.56 131 GLY B O 1
ATOM 2223 N N . SER B 1 132 ? 3.035 3.625 -3.518 1 90.81 132 SER B N 1
ATOM 2224 C CA . SER B 1 132 ? 4.188 3.619 -2.623 1 90.81 132 SER B CA 1
ATOM 2225 C C . SER B 1 132 ? 5.422 3.057 -3.318 1 90.81 132 SER B C 1
ATOM 2227 O O . SER B 1 132 ? 6.512 3.627 -3.219 1 90.81 132 SER B O 1
ATOM 2229 N N . LEU B 1 133 ? 5.32 1.989 -4.016 1 91.38 133 LEU B N 1
ATOM 2230 C CA . LEU B 1 133 ? 6.441 1.344 -4.688 1 91.38 133 LEU B CA 1
ATOM 2231 C C . LEU B 1 133 ? 7.051 2.268 -5.738 1 91.38 133 LEU B C 1
ATOM 2233 O O . LEU B 1 133 ? 8.273 2.369 -5.844 1 91.38 133 LEU B O 1
ATOM 2237 N N . GLU B 1 134 ? 6.188 2.822 -6.52 1 89 134 GLU B N 1
ATOM 2238 C CA . GLU B 1 134 ? 6.695 3.715 -7.559 1 89 134 GLU B CA 1
ATOM 2239 C C . GLU B 1 134 ? 7.406 4.918 -6.949 1 89 134 GLU B C 1
ATOM 2241 O O . GLU B 1 134 ? 8.406 5.395 -7.488 1 89 134 GLU B O 1
ATOM 2246 N N . THR B 1 135 ? 6.84 5.426 -5.898 1 87.38 135 THR B N 1
ATOM 2247 C CA . THR B 1 135 ? 7.441 6.578 -5.238 1 87.38 135 THR B CA 1
ATOM 2248 C C . THR B 1 135 ? 8.805 6.223 -4.664 1 87.38 135 THR B C 1
ATOM 2250 O O . THR B 1 135 ? 9.766 6.977 -4.82 1 87.38 135 THR B O 1
ATOM 2253 N N . VAL B 1 136 ? 8.914 5.137 -4.031 1 82.5 136 VAL B N 1
ATOM 2254 C CA . VAL B 1 136 ? 10.133 4.754 -3.324 1 82.5 136 VAL B CA 1
ATOM 2255 C C . VAL B 1 136 ? 11.148 4.184 -4.316 1 82.5 136 VAL B C 1
ATOM 2257 O O . VAL B 1 136 ? 12.352 4.406 -4.172 1 82.5 136 VAL B O 1
ATOM 2260 N N . HIS B 1 137 ? 10.773 3.4 -5.215 1 73.31 137 HIS B N 1
ATOM 2261 C CA . HIS B 1 137 ? 11.664 2.773 -6.191 1 73.31 137 HIS B CA 1
ATOM 2262 C C . HIS B 1 137 ? 11.844 3.662 -7.418 1 73.31 137 HIS B C 1
ATOM 2264 O O . HIS B 1 137 ? 12.883 3.609 -8.078 1 73.31 137 HIS B O 1
ATOM 2270 N N . GLY B 1 138 ? 10.859 4.16 -7.938 1 61.22 138 GLY B N 1
ATOM 2271 C CA . GLY B 1 138 ? 10.992 4.957 -9.148 1 61.22 138 GLY B CA 1
ATOM 2272 C C . GLY B 1 138 ? 12.039 6.051 -9.023 1 61.22 138 GLY B C 1
ATOM 2273 O O . GLY B 1 138 ? 12.602 6.492 -10.031 1 61.22 138 GLY B O 1
ATOM 2274 N N . HIS B 1 139 ? 12.273 6.699 -7.883 1 52.44 139 HIS B N 1
ATOM 2275 C CA . HIS B 1 139 ? 13.328 7.699 -7.762 1 52.44 139 HIS B CA 1
ATOM 2276 C C . HIS B 1 139 ? 14.711 7.066 -7.906 1 52.44 139 HIS B C 1
ATOM 2278 O O . HIS B 1 139 ? 15.695 7.766 -8.148 1 52.44 139 HIS B O 1
ATOM 2284 N N . GLY B 1 140 ? 15.008 5.941 -7.793 1 41.75 140 GLY B N 1
ATOM 2285 C CA . GLY B 1 140 ? 16.344 5.375 -7.93 1 41.75 140 GLY B CA 1
ATOM 2286 C C . GLY B 1 140 ? 16.891 5.488 -9.336 1 41.75 140 GLY B C 1
ATOM 2287 O O . GLY B 1 140 ? 18.094 5.285 -9.555 1 41.75 140 GLY B O 1
ATOM 2288 N N . SER B 1 141 ? 16.188 5.344 -10.312 1 37.47 141 SER B N 1
ATOM 2289 C CA . SER B 1 141 ? 16.875 5.391 -11.602 1 37.47 141 SER B CA 1
ATOM 2290 C C . SER B 1 141 ? 17.328 6.809 -11.938 1 37.47 141 SER B C 1
ATOM 2292 O O . SER B 1 141 ? 17.938 7.039 -12.984 1 37.47 141 SER B O 1
ATOM 2294 N N . HIS B 1 142 ? 16.891 7.746 -11.359 1 31.78 142 HIS B N 1
ATOM 2295 C CA . HIS B 1 142 ? 17.422 9.023 -11.836 1 31.78 142 HIS B CA 1
ATOM 2296 C C . HIS B 1 142 ? 18.75 9.344 -11.164 1 31.78 142 HIS B C 1
ATOM 2298 O O . HIS B 1 142 ? 19.344 10.398 -11.43 1 31.78 142 HIS B O 1
ATOM 2304 N N . VAL B 1 143 ? 19.312 8.539 -10.312 1 27.98 143 VAL B N 1
ATOM 2305 C CA . VAL B 1 143 ? 20.656 9.031 -10.078 1 27.98 143 VAL B CA 1
ATOM 2306 C C . VAL B 1 143 ? 21.547 8.672 -11.258 1 27.98 143 VAL B C 1
ATOM 2308 O O . VAL B 1 143 ? 21.453 7.57 -11.805 1 27.98 143 VAL B O 1
#

Secondary structure (DSSP, 8-state):
---------------------SHHHHHHHHHHHH-TT-SSEE-HHHHHHHHHHH-TT-SS-B-HHHHHHHHHHH-GGGGGGHHHHHHHH-TT-SSSB-HHHHHHHHHHH-TT-SS-EEHHHHHHHHHHHHHHHHHHHHGGGG-/---------------------SHHHHHHHHHHHH-TT-SSEE-HHHHHHHHHHH-TT-SS-B-HHHHHHHHHHH-GGGGGGHHHHHHHH-TT-SSSB-HHHHHHHHHHH-TT-SS-EEHHHHHHHHHHHHHHHHHHHHGGGG-

InterPro domains:
  IPR002048 EF-hand domain [PF13833] (42-67)
  IPR002048 EF-hand domain [PF13833] (83-127)
  IPR002048 EF-hand domain [PS50222] (42-77)
  IPR002048 EF-hand domain [PS50222] (97-132)
  IPR002048 EF-hand domain [SM00054] (46-74)
  IPR002048 EF-hand domain [SM00054] (101-129)
  IPR011992 EF-hand domain pair [SSF47473] (28-135)
  IPR018247 EF-Hand 1, calcium-binding site [PS00018] (55-67)
  IPR018247 EF-Hand 1, calcium-binding site [PS00018] (110-122)

Radius of gyration: 22.07 Å; Cα contacts (8 Å, |Δi|>4): 329; chains: 2; bounding box: 72×56×72 Å

Sequence (286 aa):
MNSLYVLLLVLPAAALAIDLKPYNETAHMMFIESDFNSDGMFTRDELDMVFKGYDTNGDGRVTRHEYTSYVDLHTPTLHDLSHALYDIYDSDNDHHLDKHDYDLLFATMDADSDGIVQEMEFRIYWTALYGSLETVHGHGSHVMNSLYVLLLVLPAAALAIDLKPYNETAHMMFIESDFNSDGMFTRDELDMVFKGYDTNGDGRVTRHEYTSYVDLHTPTLHDLSHALYDIYDSDNDHHLDKHDYDLLFATMDADSDGIVQEMEFRIYWTALYGSLETVHGHGSHV